Protein AF-A0A109JFE8-F1 (afdb_monomer_lite)

Foldseek 3Di:
DDDDDDDDDDDDDDDDDDPDPPPPDDDPDPDPPDPVVVVVVCVVVCVVVVVVCVVVVVVVLVVVQVPCLVCLLVVLVVLLVVLVVQLVQLCVCCPDPNVVSSVVSNVVSVVSNVVSVCSNPDGPVVVVVVLVVCCVVPVPVSVVVVVVVVVVVVVVVVVVVVVVVPPDPDPDPDDDDDDDDDDDD

Sequence (185 aa):
MSNDPTPREREQGPMAAPATASQTPSHPAVGEISVETLKDKVSEDVESVTGAVRQGADMAIEKVKGTVSQQKSFVANQVGGIATVLEKVGSELEGSDQSEIGRYARQMGKSVQRIAKDLEGKDLGAVATMAEDFGRKQPLAFLGAAALAGLAASRFLTARANRSTKVGLGEASERTITKEGHPNG

pLDDT: mean 76.23, std 15.88, range [42.75, 96.88]

Radius of gyration: 34.67 Å; chains: 1; bounding box: 99×79×46 Å

Organism: NCBI:txid1864509

Secondary structure (DSSP, 8-state):
--------------PPPP------PPPP------HHHHHHHHHHHHHHHHHHHHHHHHHHHHHHHHHHTTTHHHHHHHHHHHHHHHHHHHHHHHTTTTHHHHHHHHHHHHHHHHHHHHHHH--HHHHHHHHHHHHHH-HHHHHHHHHHHHHHHHHHHHHHHHHHTTSS-SS----------PPP-

Structure (mmCIF, N/CA/C/O backbone):
data_AF-A0A109JFE8-F1
#
_entry.id   AF-A0A109JFE8-F1
#
loop_
_atom_site.group_PDB
_atom_site.id
_atom_site.type_symbol
_atom_site.label_atom_id
_atom_site.label_alt_id
_atom_site.label_comp_id
_atom_site.label_asym_id
_atom_site.label_entity_id
_atom_site.label_seq_id
_atom_site.pdbx_PDB_ins_code
_atom_site.Cartn_x
_atom_site.Cartn_y
_atom_site.Cartn_z
_atom_site.occupancy
_atom_site.B_iso_or_equiv
_atom_site.auth_seq_id
_atom_site.auth_comp_id
_atom_site.auth_asym_id
_atom_site.auth_atom_id
_atom_site.pdbx_PDB_model_num
ATOM 1 N N . MET A 1 1 ? 79.819 59.738 8.443 1.00 42.75 1 MET A N 1
ATOM 2 C CA . MET A 1 1 ? 79.883 58.306 8.092 1.00 42.75 1 MET A CA 1
ATOM 3 C C . MET A 1 1 ? 78.609 57.929 7.363 1.00 42.75 1 MET A C 1
ATOM 5 O O . MET A 1 1 ? 77.543 58.364 7.774 1.00 42.75 1 MET A O 1
ATOM 9 N N . SER A 1 2 ? 78.773 57.194 6.269 1.00 53.38 2 SER A N 1
ATOM 10 C CA . SER A 1 2 ? 77.752 56.706 5.344 1.00 53.38 2 SER A CA 1
ATOM 11 C C . SER A 1 2 ? 76.715 55.791 5.994 1.00 53.38 2 SER A C 1
ATOM 13 O O . SER A 1 2 ? 77.054 55.030 6.896 1.00 53.38 2 SER A O 1
ATOM 15 N N . ASN A 1 3 ? 75.489 55.806 5.469 1.00 47.25 3 ASN A N 1
ATOM 16 C CA . ASN A 1 3 ? 74.994 54.676 4.677 1.00 47.25 3 ASN A CA 1
ATOM 17 C C . ASN A 1 3 ? 73.682 55.047 3.971 1.00 47.25 3 ASN A C 1
ATOM 19 O O . ASN A 1 3 ? 72.648 55.212 4.608 1.00 47.25 3 ASN A O 1
ATOM 23 N N . ASP A 1 4 ? 73.752 55.132 2.642 1.00 59.78 4 ASP A N 1
ATOM 24 C CA . ASP A 1 4 ? 72.671 54.641 1.781 1.00 59.78 4 ASP A CA 1
ATOM 25 C C . ASP A 1 4 ? 72.656 53.103 1.923 1.00 59.78 4 ASP A C 1
ATOM 27 O O . ASP A 1 4 ? 73.716 52.501 2.144 1.00 59.78 4 ASP A O 1
ATOM 31 N N . PRO A 1 5 ? 71.484 52.458 1.882 1.00 57.47 5 PRO A N 1
ATOM 32 C CA . PRO A 1 5 ? 71.036 51.968 0.585 1.00 57.47 5 PRO A CA 1
ATOM 33 C C . PRO A 1 5 ? 69.541 52.192 0.331 1.00 57.47 5 PRO A C 1
ATOM 35 O O . PRO A 1 5 ? 68.688 51.785 1.121 1.00 57.47 5 PRO A O 1
ATOM 38 N N . THR A 1 6 ? 69.217 52.710 -0.851 1.00 59.03 6 THR A N 1
ATOM 39 C CA . THR A 1 6 ? 67.970 52.326 -1.531 1.00 59.03 6 THR A CA 1
ATOM 40 C C . THR A 1 6 ? 68.126 50.921 -2.128 1.00 59.03 6 THR A C 1
ATOM 42 O O . THR A 1 6 ? 69.202 50.568 -2.617 1.00 59.03 6 THR A O 1
ATOM 45 N N . PRO A 1 7 ? 67.047 50.118 -2.167 1.00 56.56 7 PRO A N 1
ATOM 46 C CA . PRO A 1 7 ? 66.488 49.834 -3.485 1.00 56.56 7 PRO A CA 1
ATOM 47 C C . PRO A 1 7 ? 64.950 49.846 -3.545 1.00 56.56 7 PRO A C 1
ATOM 49 O O . PRO A 1 7 ? 64.237 49.372 -2.670 1.00 56.56 7 PRO A O 1
ATOM 52 N N . ARG A 1 8 ? 64.504 50.410 -4.669 1.00 55.84 8 ARG A N 1
ATOM 53 C CA . ARG A 1 8 ? 63.191 50.414 -5.330 1.00 55.84 8 ARG A CA 1
ATOM 54 C C . ARG A 1 8 ? 62.306 49.196 -5.030 1.00 55.84 8 ARG A C 1
ATOM 56 O O . ARG A 1 8 ? 62.781 48.087 -5.209 1.00 55.84 8 ARG A O 1
ATOM 63 N N . GLU A 1 9 ? 60.999 49.419 -4.849 1.00 53.28 9 GLU A N 1
ATOM 64 C CA . GLU A 1 9 ? 59.956 48.664 -5.567 1.00 53.28 9 GLU A CA 1
ATOM 65 C C . GLU A 1 9 ? 58.587 49.394 -5.589 1.00 53.28 9 GLU A C 1
ATOM 67 O O . GLU A 1 9 ? 57.857 49.453 -4.611 1.00 53.28 9 GLU A O 1
ATOM 72 N N . ARG A 1 10 ? 58.299 49.957 -6.772 1.00 51.31 10 ARG A N 1
ATOM 73 C CA . ARG A 1 10 ? 57.010 50.111 -7.481 1.00 51.31 10 ARG A CA 1
ATOM 74 C C . ARG A 1 10 ? 55.802 50.754 -6.783 1.00 51.31 10 ARG A C 1
ATOM 76 O O . ARG A 1 10 ? 54.998 50.101 -6.129 1.00 51.31 10 ARG A O 1
ATOM 83 N N . GLU A 1 11 ? 55.555 51.998 -7.188 1.00 48.97 11 GLU A N 1
ATOM 84 C CA . GLU A 1 11 ? 54.206 52.516 -7.423 1.00 48.97 11 GLU A CA 1
ATOM 85 C C . GLU A 1 11 ? 53.443 51.630 -8.421 1.00 48.97 11 GLU A C 1
ATOM 87 O O . GLU A 1 11 ? 53.880 51.492 -9.563 1.00 48.97 11 GLU A O 1
ATOM 92 N N . GLN A 1 12 ? 52.285 51.097 -8.023 1.00 49.84 12 GLN A N 1
ATOM 93 C CA . GLN A 1 12 ? 51.127 50.887 -8.902 1.00 49.84 12 GLN A CA 1
ATOM 94 C C . GLN A 1 12 ? 49.865 51.150 -8.070 1.00 49.84 12 GLN A C 1
ATOM 96 O O . GLN A 1 12 ? 49.609 50.471 -7.079 1.00 49.84 12 GLN A O 1
ATOM 101 N N . GLY A 1 13 ? 49.143 52.213 -8.433 1.00 51.53 13 GLY A N 1
ATOM 102 C CA . GLY A 1 13 ? 47.974 52.714 -7.715 1.00 51.53 13 GLY A CA 1
ATOM 103 C C . GLY A 1 13 ? 46.753 51.784 -7.766 1.00 51.53 13 GLY A C 1
ATOM 104 O O . GLY A 1 13 ? 46.748 50.781 -8.482 1.00 51.53 13 GLY A O 1
ATOM 105 N N . PRO A 1 14 ? 45.689 52.117 -7.016 1.00 54.84 14 PRO A N 1
ATOM 106 C CA . PRO A 1 14 ? 44.461 51.335 -7.009 1.00 54.84 14 PRO A CA 1
ATOM 107 C C . PRO A 1 14 ? 43.775 51.418 -8.381 1.00 54.84 14 PRO A C 1
ATOM 109 O O . PRO A 1 14 ? 43.339 52.486 -8.810 1.00 54.84 14 PRO A O 1
ATOM 112 N N . MET A 1 15 ? 43.683 50.282 -9.079 1.00 51.16 15 MET A N 1
ATOM 113 C CA . MET A 1 15 ? 42.875 50.145 -10.291 1.00 51.16 15 MET A CA 1
ATOM 114 C C . MET A 1 15 ? 41.405 50.439 -9.972 1.00 51.16 15 MET A C 1
ATOM 116 O O . MET A 1 15 ? 40.800 49.811 -9.103 1.00 51.16 15 MET A O 1
ATOM 120 N N . ALA A 1 16 ? 40.837 51.393 -10.708 1.00 54.31 16 ALA A N 1
ATOM 121 C CA . ALA A 1 16 ? 39.418 51.703 -10.726 1.00 54.31 16 ALA A CA 1
ATOM 122 C C . ALA A 1 16 ? 38.597 50.468 -11.136 1.00 54.31 16 ALA A C 1
ATOM 124 O O . ALA A 1 16 ? 38.828 49.876 -12.191 1.00 54.31 16 ALA A O 1
ATOM 125 N N . ALA A 1 17 ? 37.621 50.097 -10.310 1.00 58.25 17 ALA A N 1
ATOM 126 C CA . ALA A 1 17 ? 36.607 49.116 -10.673 1.00 58.25 17 ALA A CA 1
ATOM 127 C C . ALA A 1 17 ? 35.599 49.745 -11.659 1.00 58.25 17 ALA A C 1
ATOM 129 O O . ALA A 1 17 ? 35.167 50.879 -11.434 1.00 58.25 17 ALA A O 1
ATOM 130 N N . PRO A 1 18 ? 35.175 49.042 -12.726 1.00 53.62 18 PRO A N 1
ATOM 131 C CA . PRO A 1 18 ? 34.074 49.505 -13.554 1.00 53.62 18 PRO A CA 1
ATOM 132 C C . PRO A 1 18 ? 32.754 49.335 -12.791 1.00 53.62 18 PRO A C 1
ATOM 134 O O . PRO A 1 18 ? 32.442 48.254 -12.284 1.00 53.62 18 PRO A O 1
ATOM 137 N N . ALA A 1 19 ? 31.965 50.408 -12.726 1.00 56.22 19 ALA A N 1
ATOM 138 C CA . ALA A 1 19 ? 30.582 50.373 -12.271 1.00 56.22 19 ALA A CA 1
ATOM 139 C C . ALA A 1 19 ? 29.779 49.426 -13.179 1.00 56.22 19 ALA A C 1
ATOM 141 O O . ALA A 1 19 ? 29.373 49.787 -14.282 1.00 56.22 19 ALA A O 1
ATOM 142 N N . THR A 1 20 ? 29.585 48.189 -12.726 1.00 46.78 20 THR A N 1
ATOM 143 C CA . THR A 1 20 ? 28.681 47.242 -13.375 1.00 46.78 20 THR A CA 1
ATOM 144 C C . THR A 1 20 ? 27.270 47.614 -12.957 1.00 46.78 20 THR A C 1
ATOM 146 O O . THR A 1 20 ? 26.917 47.529 -11.782 1.00 46.78 20 THR A O 1
ATOM 149 N N . ALA A 1 21 ? 26.487 48.078 -13.929 1.00 52.31 21 ALA A N 1
ATOM 150 C CA . ALA A 1 21 ? 25.062 48.304 -13.800 1.00 52.31 21 ALA A CA 1
ATOM 151 C C . ALA A 1 21 ? 24.392 47.081 -13.160 1.00 52.31 21 ALA A C 1
ATOM 153 O O . ALA A 1 21 ? 24.483 45.968 -13.682 1.00 52.31 21 ALA A O 1
ATOM 154 N N . SER A 1 22 ? 23.715 47.302 -12.035 1.00 45.34 22 SER A N 1
ATOM 155 C CA . SER A 1 22 ? 22.824 46.334 -11.408 1.00 45.34 22 SER A CA 1
ATOM 156 C C . SER A 1 22 ? 21.663 46.032 -12.356 1.00 45.34 22 SER A C 1
ATOM 158 O O . SER A 1 22 ? 20.601 46.642 -12.278 1.00 45.34 22 SER A O 1
ATOM 160 N N . GLN A 1 23 ? 21.865 45.095 -13.278 1.00 51.78 23 GLN A N 1
ATOM 161 C CA . GLN A 1 23 ? 20.769 44.389 -13.922 1.00 51.78 23 GLN A CA 1
ATOM 162 C C . GLN A 1 23 ? 20.160 43.490 -12.852 1.00 51.78 23 GLN A C 1
ATOM 164 O O . GLN A 1 23 ? 20.703 42.434 -12.544 1.00 51.78 23 GLN A O 1
ATOM 169 N N . THR A 1 24 ? 19.070 43.943 -12.239 1.00 46.53 24 THR A N 1
ATOM 170 C CA . THR A 1 24 ? 18.179 43.087 -11.456 1.00 46.53 24 THR A CA 1
ATOM 171 C C . THR A 1 24 ? 17.708 41.956 -12.372 1.00 46.53 24 THR A C 1
ATOM 173 O O . THR A 1 24 ? 16.951 42.233 -13.305 1.00 46.53 24 THR A O 1
ATOM 176 N N . PRO A 1 25 ? 18.126 40.694 -12.165 1.00 52.50 25 PRO A N 1
ATOM 177 C CA . PRO A 1 25 ? 17.518 39.586 -12.873 1.00 52.50 25 PRO A CA 1
ATOM 178 C C . PRO A 1 25 ? 16.102 39.463 -12.324 1.00 52.50 25 PRO A C 1
ATOM 180 O O . PRO A 1 25 ? 15.895 39.322 -11.117 1.00 52.50 25 PRO A O 1
ATOM 183 N N . SER A 1 26 ? 15.125 39.583 -13.212 1.00 50.50 26 SER A N 1
ATOM 184 C CA . SER A 1 26 ? 13.723 39.311 -12.943 1.00 50.50 26 SER A CA 1
ATOM 185 C C . SER A 1 26 ? 13.602 37.973 -12.209 1.00 50.50 26 SER A C 1
ATOM 187 O O . SER A 1 26 ? 13.997 36.936 -12.740 1.00 50.50 26 SER A O 1
ATOM 189 N N . HIS A 1 27 ? 13.077 37.989 -10.982 1.00 55.81 27 HIS A N 1
ATOM 190 C CA . HIS A 1 27 ? 12.627 36.764 -10.330 1.00 55.81 27 HIS A CA 1
ATOM 191 C C . HIS A 1 27 ? 11.663 36.052 -11.292 1.00 55.81 27 HIS A C 1
ATOM 193 O O . HIS A 1 27 ? 10.740 36.714 -11.784 1.00 55.81 27 HIS A O 1
ATOM 199 N N . PRO A 1 28 ? 11.823 34.748 -11.585 1.00 48.12 28 PRO A N 1
ATOM 200 C CA . PRO A 1 28 ? 10.739 34.023 -12.214 1.00 48.12 28 PRO A CA 1
ATOM 201 C C . PRO A 1 28 ? 9.572 34.094 -11.232 1.00 48.12 28 PRO A C 1
ATOM 203 O O . PRO A 1 28 ? 9.694 33.694 -10.071 1.00 48.12 28 PRO A O 1
ATOM 206 N N . ALA A 1 29 ? 8.456 34.664 -11.689 1.00 46.97 29 ALA A N 1
ATOM 207 C CA . ALA A 1 29 ? 7.175 34.450 -11.049 1.00 46.97 29 ALA A CA 1
ATOM 208 C C . ALA A 1 29 ? 7.072 32.949 -10.767 1.00 46.97 29 ALA A C 1
ATOM 210 O O . ALA A 1 29 ? 7.405 32.138 -11.637 1.00 46.97 29 ALA A O 1
ATOM 211 N N . VAL A 1 30 ? 6.676 32.588 -9.547 1.00 51.94 30 VAL A N 1
ATOM 212 C CA . VAL A 1 30 ? 6.226 31.234 -9.232 1.00 51.94 30 VAL A CA 1
ATOM 213 C C . VAL A 1 30 ? 5.028 31.007 -10.144 1.00 51.94 30 VAL A C 1
ATOM 215 O O . VAL A 1 30 ? 3.910 31.405 -9.829 1.00 51.94 30 VAL A O 1
ATOM 218 N N . GLY A 1 31 ? 5.316 30.530 -11.354 1.00 51.41 31 GLY A N 1
ATOM 219 C CA . GLY A 1 31 ? 4.332 30.275 -12.377 1.00 51.41 31 GLY A CA 1
ATOM 220 C C . GLY A 1 31 ? 3.378 29.262 -11.797 1.00 51.41 31 GLY A C 1
ATOM 221 O O . GLY A 1 31 ? 3.816 28.291 -11.172 1.00 51.41 31 GLY A O 1
ATOM 222 N N . GLU A 1 32 ? 2.086 29.517 -11.976 1.00 56.06 32 GLU A N 1
ATOM 223 C CA . GLU A 1 32 ? 1.087 28.471 -11.891 1.00 56.06 32 GLU A CA 1
ATOM 224 C C . GLU A 1 32 ? 1.668 27.247 -12.583 1.00 56.06 32 GLU A C 1
ATOM 226 O O . GLU A 1 32 ? 1.906 27.241 -13.793 1.00 56.06 32 GLU A O 1
ATOM 231 N N . ILE A 1 33 ? 1.973 26.219 -11.799 1.00 60.19 33 ILE A N 1
ATOM 232 C CA . ILE A 1 33 ? 2.185 24.905 -12.363 1.00 60.19 33 ILE A CA 1
ATOM 233 C C . ILE A 1 33 ? 0.784 24.489 -12.804 1.00 60.19 33 ILE A C 1
ATOM 235 O O . ILE A 1 33 ? 0.044 23.865 -12.045 1.00 60.19 33 ILE A O 1
ATOM 239 N N . SER A 1 34 ? 0.376 24.966 -13.981 1.00 74.19 34 SER A N 1
ATOM 240 C CA . SER A 1 34 ? -0.943 24.700 -14.523 1.00 74.19 34 SER A CA 1
ATOM 241 C C . SER A 1 34 ? -1.046 23.201 -14.712 1.00 74.19 34 SER A C 1
ATOM 243 O O . SER A 1 34 ? -0.164 22.545 -15.281 1.00 74.19 34 SER A O 1
ATOM 245 N N . VAL A 1 35 ? -2.122 22.655 -14.166 1.00 78.00 35 VAL A N 1
ATOM 246 C CA . VAL A 1 35 ? -2.430 21.231 -14.223 1.00 78.00 35 VAL A CA 1
ATOM 247 C C . VAL A 1 35 ? -2.472 20.727 -15.666 1.00 78.00 35 VAL A C 1
ATOM 249 O O . VAL A 1 35 ? -2.146 19.565 -15.890 1.00 78.00 35 VAL A O 1
ATOM 252 N N . GLU A 1 36 ? -2.777 21.593 -16.641 1.00 78.12 36 GLU A N 1
ATOM 253 C CA . GLU A 1 36 ? -2.647 21.314 -18.072 1.00 78.12 36 GLU A CA 1
ATOM 254 C C . GLU A 1 36 ? -1.217 20.916 -18.468 1.00 78.12 36 GLU A C 1
ATOM 256 O O . GLU A 1 36 ? -1.007 19.797 -18.930 1.00 78.12 36 GLU A O 1
ATOM 261 N N . THR A 1 37 ? -0.212 21.750 -18.183 1.00 80.50 37 THR A N 1
ATOM 262 C CA . THR A 1 37 ? 1.187 21.500 -18.580 1.00 80.50 37 THR A CA 1
ATOM 263 C C . THR A 1 37 ? 1.765 20.238 -17.936 1.00 80.50 37 THR A C 1
ATOM 265 O O . THR A 1 37 ? 2.585 19.534 -18.531 1.00 80.50 37 THR A O 1
ATOM 268 N N . LEU A 1 38 ? 1.349 19.935 -16.704 1.00 82.88 38 LEU A N 1
ATOM 269 C CA . LEU A 1 38 ? 1.728 18.693 -16.029 1.00 82.88 38 LEU A CA 1
ATOM 270 C C . LEU A 1 38 ? 1.079 17.475 -16.679 1.00 82.88 38 LEU A C 1
ATOM 272 O O . LEU A 1 38 ? 1.721 16.435 -16.796 1.00 82.88 38 LEU A O 1
ATOM 276 N N . LYS A 1 39 ? -0.182 17.598 -17.093 1.00 84.81 39 LYS A N 1
ATOM 277 C CA . LYS A 1 39 ? -0.939 16.513 -17.712 1.00 84.81 39 LYS A CA 1
ATOM 278 C C . LYS A 1 39 ? -0.412 16.186 -19.106 1.00 84.81 39 LYS A C 1
ATOM 280 O O . LYS A 1 39 ? -0.316 15.003 -19.427 1.00 84.81 39 LYS A O 1
ATOM 285 N N . ASP A 1 40 ? -0.004 17.193 -19.874 1.00 87.12 40 ASP A N 1
ATOM 286 C CA . ASP A 1 40 ? 0.638 17.005 -21.179 1.00 87.12 40 ASP A CA 1
ATOM 287 C C . ASP A 1 40 ? 1.974 16.266 -21.035 1.00 87.12 40 ASP A C 1
ATOM 289 O O . ASP A 1 40 ? 2.181 15.221 -21.651 1.00 87.12 40 ASP A O 1
ATOM 293 N N . LYS A 1 41 ? 2.844 16.732 -20.127 1.00 83.62 41 LYS A N 1
ATOM 294 C CA . LYS A 1 41 ? 4.143 16.087 -19.867 1.00 83.62 41 LYS A CA 1
ATOM 295 C C . LYS A 1 41 ? 4.011 14.669 -19.318 1.00 83.62 41 LYS A C 1
ATOM 297 O O . LYS A 1 41 ? 4.766 13.790 -19.715 1.00 83.62 41 LYS A O 1
ATOM 302 N N . VAL A 1 42 ? 3.065 14.442 -18.406 1.00 86.50 42 VAL A N 1
ATOM 303 C CA . VAL A 1 42 ? 2.786 13.105 -17.866 1.00 86.50 42 VAL A CA 1
ATOM 304 C C . VAL A 1 42 ? 2.270 12.175 -18.955 1.00 86.50 42 VAL A C 1
ATOM 306 O O . VAL A 1 42 ? 2.657 11.015 -18.969 1.00 86.50 42 VAL A O 1
ATOM 309 N N . SER A 1 43 ? 1.415 12.649 -19.861 1.00 86.50 43 SER A N 1
ATOM 310 C CA . SER A 1 43 ? 0.830 11.786 -20.894 1.00 86.50 43 SER A CA 1
ATOM 311 C C . SER A 1 43 ? 1.887 11.281 -21.879 1.00 86.50 43 SER A C 1
ATOM 313 O O . SER A 1 43 ? 1.902 10.091 -22.183 1.00 86.50 43 SER A O 1
ATOM 315 N N . GLU A 1 44 ? 2.810 12.147 -22.303 1.00 85.44 44 GLU A N 1
ATOM 316 C CA . GLU A 1 44 ? 3.914 11.777 -23.201 1.00 85.44 44 GLU A CA 1
ATOM 317 C C . GLU A 1 44 ? 4.906 10.798 -22.542 1.00 85.44 44 GLU A C 1
ATOM 319 O O . GLU A 1 44 ? 5.322 9.805 -23.145 1.00 85.44 44 GLU A O 1
ATOM 324 N N . ASP A 1 45 ? 5.234 11.016 -21.265 1.00 86.00 45 ASP A N 1
ATOM 325 C CA . ASP A 1 45 ? 6.151 10.145 -20.519 1.00 86.00 45 ASP A CA 1
ATOM 326 C C . ASP A 1 45 ? 5.505 8.786 -20.174 1.00 86.00 45 ASP A C 1
ATOM 328 O O . ASP A 1 45 ? 6.151 7.735 -20.217 1.00 86.00 45 ASP A O 1
ATOM 332 N N . VAL A 1 46 ? 4.191 8.770 -19.912 1.00 89.00 46 VAL A N 1
ATOM 333 C CA . VAL A 1 46 ? 3.428 7.549 -19.612 1.00 89.00 46 VAL A CA 1
ATOM 334 C C . VAL A 1 46 ? 3.459 6.559 -20.772 1.00 89.00 46 VAL A C 1
ATOM 336 O O . VAL A 1 46 ? 3.585 5.360 -20.514 1.00 89.00 46 VAL A O 1
ATOM 339 N N . GLU A 1 47 ? 3.369 7.000 -22.028 1.00 85.25 47 GLU A N 1
ATOM 340 C CA . GLU A 1 47 ? 3.401 6.084 -23.178 1.00 85.25 47 GLU A CA 1
ATOM 341 C C . GLU A 1 47 ? 4.738 5.334 -23.271 1.00 85.25 47 GLU A C 1
ATOM 343 O O . GLU A 1 47 ? 4.758 4.102 -23.394 1.00 85.25 47 GLU A O 1
ATOM 348 N N . SER A 1 48 ? 5.849 6.055 -23.103 1.00 84.19 48 SER A N 1
ATOM 349 C CA . SER A 1 48 ? 7.205 5.492 -23.125 1.00 84.19 48 SER A CA 1
ATOM 350 C C . SER A 1 48 ? 7.462 4.559 -21.938 1.00 84.19 48 SER A C 1
ATOM 352 O O . SER A 1 48 ? 7.970 3.443 -22.098 1.00 84.19 48 SER A O 1
ATOM 354 N N . VAL A 1 49 ? 7.051 4.976 -20.738 1.00 88.38 49 VAL A N 1
ATOM 355 C CA . VAL A 1 49 ? 7.205 4.185 -19.511 1.00 88.38 49 VAL A CA 1
ATOM 356 C C . VAL A 1 49 ? 6.351 2.921 -19.560 1.00 88.38 49 VAL A C 1
ATOM 358 O O . VAL A 1 49 ? 6.813 1.850 -19.169 1.00 88.38 49 VAL A O 1
ATOM 361 N N . THR A 1 50 ? 5.128 2.998 -20.085 1.00 87.81 50 THR A N 1
ATOM 362 C CA . THR A 1 50 ? 4.219 1.846 -20.138 1.00 87.81 50 THR A CA 1
ATOM 363 C C . THR A 1 50 ? 4.799 0.706 -20.981 1.00 87.81 50 THR A C 1
ATOM 365 O O . THR A 1 50 ? 4.676 -0.461 -20.598 1.00 87.81 50 THR A O 1
ATOM 368 N N . GLY A 1 51 ? 5.461 1.017 -22.102 1.00 84.38 51 GLY A N 1
ATOM 369 C CA . GLY A 1 51 ? 6.130 0.018 -22.942 1.00 84.38 51 GLY A CA 1
ATOM 370 C C . GLY A 1 51 ? 7.252 -0.720 -22.205 1.00 84.38 51 GLY A C 1
ATOM 371 O O . GLY A 1 51 ? 7.259 -1.952 -22.156 1.00 84.38 51 GLY A O 1
ATOM 372 N N . ALA A 1 52 ? 8.153 0.028 -21.561 1.00 86.88 52 ALA A N 1
ATOM 373 C CA . ALA A 1 52 ? 9.268 -0.537 -20.799 1.00 86.88 52 ALA A CA 1
ATOM 374 C C . ALA A 1 52 ? 8.799 -1.336 -19.569 1.00 86.88 52 ALA A C 1
ATOM 376 O O . ALA A 1 52 ? 9.336 -2.404 -19.264 1.00 86.88 52 ALA A O 1
ATOM 377 N N . VAL A 1 53 ? 7.762 -0.845 -18.881 1.00 88.38 53 VAL A N 1
ATOM 378 C CA . VAL A 1 53 ? 7.182 -1.503 -17.705 1.00 88.38 53 VAL A CA 1
ATOM 379 C C . VAL A 1 53 ? 6.566 -2.846 -18.072 1.00 88.38 53 VAL A C 1
ATOM 381 O O . VAL A 1 53 ? 6.791 -3.803 -17.340 1.00 88.38 53 VAL A O 1
ATOM 384 N N . ARG A 1 54 ? 5.836 -2.962 -19.191 1.00 85.19 54 ARG A N 1
ATOM 385 C CA . ARG A 1 54 ? 5.225 -4.240 -19.605 1.00 85.19 54 ARG A CA 1
ATOM 386 C C . ARG A 1 54 ? 6.274 -5.326 -19.835 1.00 85.19 54 ARG A C 1
ATOM 388 O O . ARG A 1 54 ? 6.206 -6.377 -19.208 1.00 85.19 54 ARG A O 1
ATOM 395 N N . GLN A 1 55 ? 7.295 -5.033 -20.642 1.00 85.69 55 GLN A N 1
ATOM 396 C CA . GLN A 1 55 ? 8.353 -5.999 -20.949 1.00 85.69 55 GLN A CA 1
ATOM 397 C C . GLN A 1 55 ? 9.152 -6.404 -19.698 1.00 85.69 55 GLN A C 1
ATOM 399 O O . GLN A 1 55 ? 9.468 -7.578 -19.504 1.00 85.69 55 GLN A O 1
ATOM 404 N N . GLY A 1 56 ? 9.462 -5.441 -18.822 1.00 86.75 56 GLY A N 1
ATOM 405 C CA . GLY A 1 56 ? 10.138 -5.713 -17.554 1.00 86.75 56 GLY A CA 1
ATOM 406 C C . GLY A 1 56 ? 9.270 -6.496 -16.564 1.00 86.75 56 GLY A C 1
ATOM 407 O O . GL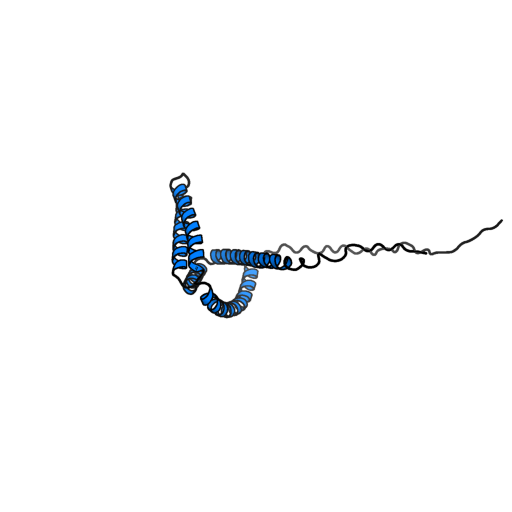Y A 1 56 ? 9.777 -7.375 -15.863 1.00 86.75 56 GLY A O 1
ATOM 408 N N . ALA A 1 57 ? 7.968 -6.206 -16.519 1.00 85.94 57 ALA A N 1
ATOM 409 C CA . ALA A 1 57 ? 7.018 -6.868 -15.637 1.00 85.94 57 ALA A CA 1
ATOM 410 C C . ALA A 1 57 ? 6.849 -8.345 -15.994 1.00 85.94 57 ALA A C 1
ATOM 412 O O . ALA A 1 57 ? 6.904 -9.168 -15.086 1.00 85.94 57 ALA A O 1
ATOM 413 N N . ASP A 1 58 ? 6.720 -8.697 -17.275 1.00 84.44 58 ASP A N 1
ATOM 414 C CA . ASP A 1 58 ? 6.549 -10.094 -17.695 1.00 84.44 58 ASP A CA 1
ATOM 415 C C . ASP A 1 58 ? 7.739 -10.964 -17.253 1.00 84.44 58 ASP A C 1
ATOM 417 O O . ASP A 1 58 ? 7.562 -11.985 -16.581 1.00 84.44 58 ASP A O 1
ATOM 421 N N . MET A 1 59 ? 8.967 -10.493 -17.501 1.00 83.75 59 MET A N 1
ATOM 422 C CA . MET A 1 59 ? 10.193 -11.177 -17.065 1.00 83.75 59 MET A CA 1
ATOM 423 C C . MET A 1 59 ? 10.315 -11.257 -15.535 1.00 83.75 59 MET A C 1
ATOM 425 O O . MET A 1 59 ? 10.753 -12.271 -14.981 1.00 83.75 59 MET A O 1
ATOM 429 N N . ALA A 1 60 ? 9.942 -10.188 -14.825 1.00 85.31 60 ALA A N 1
ATOM 430 C CA . ALA A 1 60 ? 9.9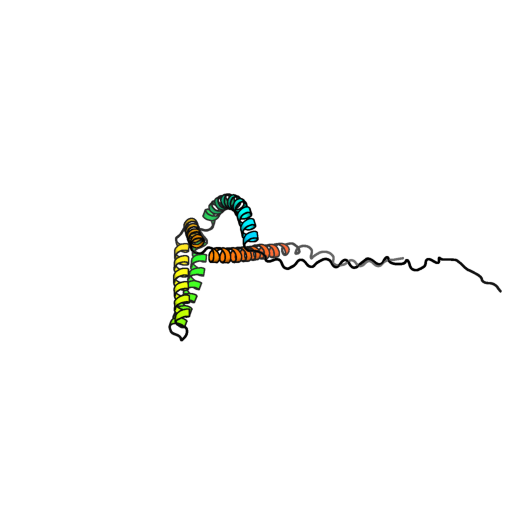69 -10.171 -13.368 1.00 85.31 60 ALA A CA 1
ATOM 431 C C . ALA A 1 60 ? 8.938 -11.145 -12.780 1.00 85.31 60 ALA A C 1
ATOM 433 O O . ALA A 1 60 ? 9.262 -11.907 -11.870 1.00 85.31 60 ALA A O 1
ATOM 434 N N . ILE A 1 61 ? 7.716 -11.169 -13.313 1.00 82.75 61 ILE A N 1
ATOM 435 C CA . ILE A 1 61 ? 6.631 -12.031 -12.842 1.00 82.75 61 ILE A CA 1
ATOM 436 C C . ILE A 1 61 ? 7.025 -13.506 -12.963 1.00 82.75 61 ILE A C 1
ATOM 438 O O . ILE A 1 61 ? 6.831 -14.258 -12.005 1.00 82.75 61 ILE A O 1
ATOM 442 N N . GLU A 1 62 ? 7.616 -13.927 -14.083 1.00 80.81 62 GLU A N 1
ATOM 443 C CA . GLU A 1 62 ? 8.088 -15.307 -14.262 1.00 80.81 62 GLU A CA 1
ATOM 444 C C . GLU A 1 62 ? 9.137 -15.705 -13.218 1.00 80.81 62 GLU A C 1
ATOM 446 O O . GLU A 1 62 ? 9.028 -16.759 -12.586 1.00 80.81 62 GLU A O 1
ATOM 451 N N . LYS A 1 63 ? 10.111 -14.827 -12.956 1.00 80.56 63 LYS A N 1
ATOM 452 C CA . LYS A 1 63 ? 11.187 -15.086 -11.990 1.00 80.56 63 LYS A CA 1
ATOM 453 C C . LYS A 1 63 ? 10.685 -15.139 -10.544 1.00 80.56 63 LYS A C 1
ATOM 455 O O . LYS A 1 63 ? 11.169 -15.930 -9.732 1.00 80.56 63 LYS A O 1
ATOM 460 N N . VAL A 1 64 ? 9.703 -14.304 -10.211 1.00 78.25 64 VAL A N 1
ATOM 461 C CA . VAL A 1 64 ? 9.179 -14.158 -8.845 1.00 78.25 64 VAL A CA 1
ATOM 462 C C . VAL A 1 64 ? 8.176 -15.275 -8.507 1.00 78.25 64 VAL A C 1
ATOM 464 O O . VAL A 1 64 ? 8.142 -15.728 -7.359 1.00 78.25 64 VAL A O 1
ATOM 467 N N . LYS A 1 65 ? 7.438 -15.804 -9.499 1.00 75.12 65 LYS A N 1
ATOM 468 C CA . LYS A 1 65 ? 6.538 -16.969 -9.346 1.00 75.12 65 LYS A CA 1
ATOM 469 C C . LYS A 1 65 ? 7.229 -18.188 -8.728 1.00 75.12 65 LYS A C 1
ATOM 471 O O . LYS A 1 65 ? 6.641 -18.821 -7.855 1.00 75.12 65 LYS A O 1
ATOM 476 N N . GLY A 1 66 ? 8.477 -18.474 -9.105 1.00 70.81 66 GLY A N 1
ATOM 477 C CA . GLY A 1 66 ? 9.231 -19.613 -8.565 1.00 70.81 66 GLY A CA 1
ATOM 478 C C . GLY A 1 66 ? 9.730 -19.439 -7.124 1.00 70.81 66 GLY A C 1
ATOM 479 O O . GLY A 1 66 ? 9.948 -20.428 -6.435 1.00 70.81 66 GLY A O 1
ATOM 480 N N . THR A 1 67 ? 9.890 -18.199 -6.644 1.00 72.12 67 THR A N 1
ATOM 481 C CA . THR A 1 67 ? 10.553 -17.918 -5.351 1.00 72.12 67 THR A CA 1
ATOM 482 C C . THR A 1 67 ? 9.569 -17.597 -4.224 1.00 72.12 67 THR A C 1
ATOM 484 O O . THR A 1 67 ? 9.833 -17.878 -3.058 1.00 72.12 67 THR A O 1
ATOM 487 N N . VAL A 1 68 ? 8.412 -17.010 -4.540 1.00 74.75 68 VAL A N 1
ATOM 488 C CA . VAL A 1 68 ? 7.510 -16.469 -3.509 1.00 74.75 68 VAL A CA 1
ATOM 489 C C . VAL A 1 68 ? 6.681 -17.536 -2.800 1.00 74.75 68 VAL A C 1
ATOM 491 O O . VAL A 1 68 ? 6.354 -17.343 -1.632 1.00 74.75 68 VAL A O 1
ATOM 494 N N . SER A 1 69 ? 6.367 -18.667 -3.440 1.00 71.69 69 SER A N 1
ATOM 495 C CA . SER A 1 69 ? 5.447 -19.670 -2.875 1.00 71.69 69 SER A CA 1
ATOM 496 C C . SER A 1 69 ? 5.846 -20.199 -1.493 1.00 71.69 69 SER A C 1
ATOM 498 O O . SER A 1 69 ? 4.962 -20.531 -0.714 1.00 71.69 69 SER A O 1
ATOM 500 N N . GLN A 1 70 ? 7.136 -20.198 -1.142 1.00 72.38 70 GLN A N 1
ATOM 501 C CA . GLN A 1 70 ? 7.61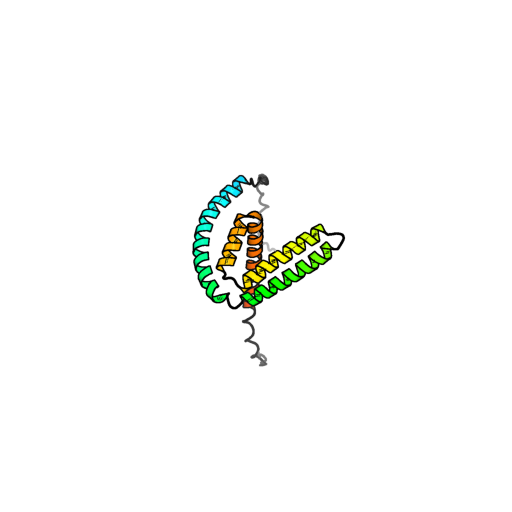1 -20.647 0.174 1.00 72.38 70 GLN A CA 1
ATOM 502 C C . GLN A 1 70 ? 7.441 -19.599 1.288 1.00 72.38 70 GLN A C 1
ATOM 504 O O . GLN A 1 70 ? 7.306 -19.965 2.451 1.00 72.38 70 GLN A O 1
ATOM 509 N N . GLN A 1 71 ? 7.387 -18.304 0.956 1.00 78.25 71 GLN A N 1
ATOM 510 C CA . GLN A 1 71 ? 7.324 -17.216 1.944 1.00 78.25 71 GLN A CA 1
ATOM 511 C C . GLN A 1 71 ? 5.902 -16.657 2.145 1.00 78.25 71 GLN A C 1
ATOM 513 O O . GLN A 1 71 ? 5.682 -15.831 3.035 1.00 78.25 71 GLN A O 1
ATOM 518 N N . LYS A 1 72 ? 4.922 -17.102 1.341 1.00 78.62 72 LYS A N 1
ATOM 519 C CA . LYS A 1 72 ? 3.532 -16.606 1.369 1.00 78.62 72 LYS A CA 1
ATOM 520 C C . LYS A 1 72 ? 2.877 -16.773 2.736 1.00 78.62 72 LYS A C 1
ATOM 522 O O . LYS A 1 72 ? 2.348 -15.801 3.263 1.00 78.62 72 LYS A O 1
ATOM 527 N N . SER A 1 73 ? 2.960 -17.960 3.336 1.00 80.62 73 SER A N 1
ATOM 528 C CA . SER A 1 73 ? 2.310 -18.246 4.622 1.00 80.62 73 SER A CA 1
ATOM 529 C C . SER A 1 73 ? 2.848 -17.367 5.753 1.00 80.62 73 SER A C 1
ATOM 531 O O . SER A 1 73 ? 2.084 -16.924 6.604 1.00 80.62 73 SER A O 1
ATOM 533 N N . PHE A 1 74 ? 4.146 -17.048 5.753 1.00 83.50 74 PHE A N 1
ATOM 534 C CA . PHE A 1 74 ? 4.728 -16.140 6.746 1.00 83.50 74 PHE A CA 1
ATOM 535 C C . PHE A 1 74 ? 4.172 -14.715 6.606 1.00 83.50 74 PHE A C 1
ATOM 537 O O . PHE A 1 74 ? 3.740 -14.109 7.587 1.00 83.50 74 PHE A O 1
ATOM 544 N N . VAL A 1 75 ? 4.120 -14.197 5.376 1.00 85.31 75 VAL A N 1
ATOM 545 C CA . VAL A 1 75 ? 3.583 -12.858 5.096 1.00 85.31 75 VAL A CA 1
ATOM 546 C C . VAL A 1 75 ? 2.081 -12.794 5.383 1.00 85.31 75 VAL A C 1
ATOM 548 O O . VAL A 1 75 ? 1.625 -11.850 6.026 1.00 85.31 75 VAL A O 1
ATOM 551 N N . ALA A 1 76 ? 1.318 -13.810 4.975 1.00 85.75 76 ALA A N 1
ATOM 552 C CA . ALA A 1 76 ? -0.117 -13.909 5.231 1.00 85.75 76 ALA A CA 1
ATOM 553 C C . ALA A 1 76 ? -0.428 -13.873 6.735 1.00 85.75 76 ALA A C 1
ATOM 555 O O . ALA A 1 76 ? -1.290 -13.106 7.161 1.00 85.75 76 ALA A O 1
ATOM 556 N N . ASN A 1 77 ? 0.330 -14.611 7.552 1.00 86.50 77 ASN A N 1
ATOM 557 C CA . ASN A 1 77 ? 0.178 -14.590 9.007 1.00 86.50 77 ASN A CA 1
ATOM 558 C C . ASN A 1 77 ? 0.473 -13.208 9.608 1.00 86.50 77 ASN A C 1
ATOM 560 O O . ASN A 1 77 ? -0.286 -12.730 10.452 1.00 86.50 77 ASN A O 1
ATOM 564 N N . GLN A 1 78 ? 1.526 -12.525 9.148 1.00 89.94 78 GLN A N 1
ATOM 565 C CA . GLN A 1 78 ? 1.862 -11.185 9.640 1.00 89.94 78 GLN A CA 1
ATOM 566 C C . GLN A 1 78 ? 0.770 -10.157 9.305 1.00 89.94 78 GLN A C 1
ATOM 568 O O . GLN A 1 78 ? 0.407 -9.337 10.152 1.00 89.94 78 GLN A O 1
ATOM 573 N N . VAL A 1 79 ? 0.222 -10.217 8.089 1.00 90.06 79 VAL A N 1
ATOM 574 C CA . VAL A 1 79 ? -0.882 -9.349 7.651 1.00 90.06 79 VAL A CA 1
ATOM 575 C C . VAL A 1 79 ? -2.176 -9.691 8.400 1.00 90.06 79 VAL A C 1
ATOM 577 O O . VAL A 1 79 ? -2.881 -8.786 8.844 1.00 90.06 79 VAL A O 1
ATOM 580 N N . GLY A 1 80 ? -2.466 -10.978 8.615 1.00 89.38 80 GLY A N 1
ATOM 581 C CA . GLY A 1 80 ? -3.612 -11.443 9.401 1.00 89.38 80 GLY A CA 1
ATOM 582 C C . GLY A 1 80 ? -3.561 -10.988 10.862 1.00 89.38 80 GLY A C 1
ATOM 583 O O . GLY A 1 80 ? -4.582 -10.583 11.423 1.00 89.38 80 GLY A O 1
ATOM 584 N N . GLY A 1 81 ? -2.368 -10.959 11.463 1.00 91.06 81 GLY A N 1
ATOM 585 C CA . GLY A 1 81 ? -2.157 -10.404 12.800 1.00 91.06 81 GLY A CA 1
ATOM 586 C C . GLY A 1 81 ? -2.517 -8.917 12.880 1.00 91.06 81 GLY A C 1
ATOM 587 O O . GLY A 1 81 ? -3.250 -8.508 13.778 1.00 91.06 81 GLY A O 1
ATOM 588 N N . ILE A 1 82 ? -2.085 -8.115 11.901 1.00 92.69 82 ILE A N 1
ATOM 589 C CA . ILE A 1 82 ? -2.418 -6.680 11.830 1.00 92.69 82 ILE A CA 1
ATOM 590 C C . ILE A 1 82 ? -3.924 -6.479 11.617 1.00 92.69 82 ILE A C 1
ATOM 592 O O . ILE A 1 82 ? -4.533 -5.641 12.280 1.00 92.69 82 ILE A O 1
ATOM 596 N N . ALA A 1 83 ? -4.542 -7.273 10.739 1.00 91.50 83 ALA A N 1
ATOM 597 C CA . ALA A 1 83 ? -5.984 -7.242 10.508 1.00 91.50 83 ALA A CA 1
ATOM 598 C C . ALA A 1 83 ? -6.779 -7.512 11.793 1.00 91.50 83 ALA A C 1
ATOM 600 O O . ALA A 1 83 ? -7.736 -6.800 12.087 1.00 91.50 83 ALA A O 1
ATOM 601 N N . THR A 1 84 ? -6.330 -8.493 12.581 1.00 91.56 84 THR A N 1
ATOM 602 C CA . THR A 1 84 ? -6.939 -8.853 13.868 1.00 91.56 84 THR A CA 1
ATOM 603 C C . THR A 1 84 ? -6.838 -7.704 14.871 1.00 91.56 84 THR A C 1
ATOM 605 O O . THR A 1 84 ? -7.807 -7.407 15.566 1.00 91.56 84 THR A O 1
ATOM 608 N N . VAL A 1 85 ? -5.691 -7.015 14.930 1.00 94.69 85 VAL A N 1
ATOM 609 C CA . VAL A 1 85 ? -5.518 -5.836 15.795 1.00 94.69 85 VAL A CA 1
ATOM 610 C C . VAL A 1 85 ? -6.448 -4.703 15.361 1.00 94.69 85 VAL A C 1
ATOM 612 O O . VAL A 1 85 ? -7.131 -4.129 16.205 1.00 94.69 85 VAL A O 1
ATOM 615 N N . LEU A 1 86 ? -6.530 -4.414 14.060 1.00 90.38 86 LEU A N 1
ATOM 616 C CA . LEU A 1 86 ? -7.417 -3.378 13.524 1.00 90.38 86 LEU A CA 1
ATOM 617 C C . LEU A 1 86 ? -8.896 -3.692 13.769 1.00 90.38 86 LEU A C 1
ATOM 619 O O . LEU A 1 86 ? -9.654 -2.800 14.141 1.00 90.38 86 LEU A O 1
ATOM 623 N N . GLU A 1 87 ? -9.310 -4.949 13.602 1.00 90.38 87 GLU A N 1
ATOM 624 C CA . GLU A 1 87 ? -10.677 -5.371 13.908 1.00 90.38 87 GLU A CA 1
ATOM 625 C C . GLU A 1 87 ? -10.982 -5.258 15.405 1.00 90.38 87 GLU A C 1
ATOM 627 O O . GLU A 1 87 ? -12.063 -4.790 15.767 1.00 90.38 87 GLU A O 1
ATOM 632 N N . LYS A 1 88 ? -10.037 -5.638 16.274 1.00 90.94 88 LYS A N 1
ATOM 633 C CA . LYS A 1 88 ? -10.194 -5.527 17.728 1.00 90.94 88 LYS A CA 1
ATOM 634 C C . LYS A 1 88 ? -10.324 -4.069 18.167 1.00 90.94 88 LYS A C 1
ATOM 636 O O . LYS A 1 88 ? -11.282 -3.739 18.856 1.00 90.94 88 LYS A O 1
ATOM 641 N N . VAL A 1 89 ? -9.420 -3.202 17.707 1.00 92.81 89 VAL A N 1
ATOM 642 C CA . VAL A 1 89 ? -9.462 -1.756 17.977 1.00 92.81 89 VAL A CA 1
ATOM 643 C C . VAL A 1 89 ? -10.743 -1.140 17.418 1.00 92.81 89 VAL A C 1
ATOM 645 O O . VAL A 1 89 ? -11.410 -0.376 18.105 1.00 92.81 89 VAL A O 1
ATOM 648 N N . GLY A 1 90 ? -11.138 -1.507 16.197 1.00 89.81 90 GLY A N 1
ATOM 649 C CA . GLY A 1 90 ? -12.389 -1.042 15.605 1.00 89.81 90 GLY A CA 1
ATOM 650 C C . GLY A 1 90 ? -13.618 -1.475 16.402 1.00 89.81 90 GLY A C 1
ATOM 651 O O . GLY A 1 90 ? -14.512 -0.669 16.617 1.00 89.81 90 GLY A O 1
ATOM 652 N N . SER A 1 91 ? -13.642 -2.713 16.898 1.00 88.38 91 SER A N 1
ATOM 653 C CA . SER A 1 91 ? -14.739 -3.227 17.729 1.00 88.38 91 SER A CA 1
ATOM 654 C C . SER A 1 91 ? -14.820 -2.520 19.088 1.00 88.38 91 SER A C 1
ATOM 656 O O . SER A 1 91 ? -15.914 -2.274 19.587 1.00 88.38 91 SER A O 1
ATOM 658 N N . GLU A 1 92 ? -13.675 -2.161 19.668 1.00 88.44 92 GLU A N 1
ATOM 659 C CA . GLU A 1 92 ? -13.588 -1.407 20.924 1.00 88.44 92 GLU A CA 1
ATOM 660 C C . GLU A 1 92 ? -14.050 0.050 20.754 1.00 88.44 92 GLU A C 1
ATOM 662 O O . GLU A 1 92 ? -14.818 0.569 21.565 1.00 88.44 92 GLU A O 1
ATOM 667 N N . LEU A 1 93 ? -13.666 0.687 19.645 1.00 87.69 93 LEU A N 1
ATOM 668 C CA . LEU A 1 93 ? -14.117 2.032 19.283 1.00 87.69 93 LEU A CA 1
ATOM 669 C C . LEU A 1 93 ? -15.597 2.065 18.870 1.00 87.69 93 LEU A C 1
ATOM 671 O O . LEU A 1 93 ? -16.278 3.046 19.151 1.00 87.69 93 LEU A O 1
ATOM 675 N N . GLU A 1 94 ? -16.108 0.999 18.238 1.00 85.19 94 GLU A N 1
ATOM 676 C CA . GLU A 1 94 ? -17.512 0.882 17.812 1.00 85.19 94 GLU A CA 1
ATOM 677 C C . GLU A 1 94 ? -18.468 0.903 19.015 1.00 85.19 94 GLU A C 1
ATOM 679 O O . GLU A 1 94 ? -19.548 1.489 18.925 1.00 85.19 94 GLU A O 1
ATOM 684 N N . GLY A 1 95 ? -18.049 0.282 20.126 1.00 83.75 95 GLY A N 1
ATOM 685 C CA . GLY A 1 95 ? -18.769 0.252 21.403 1.00 83.75 95 GLY A CA 1
ATOM 686 C C . GLY A 1 95 ? -18.519 1.456 22.320 1.00 83.75 95 GLY A C 1
ATOM 687 O O . GLY A 1 95 ? -19.079 1.495 23.413 1.00 83.75 95 GLY A O 1
ATOM 688 N N . SER A 1 96 ? -17.688 2.410 21.892 1.00 82.81 96 SER A N 1
ATOM 689 C CA . SER A 1 96 ? -17.369 3.653 22.609 1.00 82.81 96 SER A CA 1
ATOM 690 C C . SER A 1 96 ? -18.023 4.865 21.919 1.00 82.81 96 SER A C 1
ATOM 692 O O . SER A 1 96 ? -18.724 4.716 20.918 1.00 82.81 96 SER A O 1
ATOM 694 N N . ASP A 1 97 ? -17.753 6.090 22.386 1.00 83.38 97 ASP A N 1
ATOM 695 C CA . ASP A 1 97 ? -18.288 7.334 21.793 1.00 83.38 97 ASP A CA 1
ATOM 696 C C . ASP A 1 97 ? -17.895 7.565 20.314 1.00 83.38 97 ASP A C 1
ATOM 698 O O . ASP A 1 97 ? -18.445 8.435 19.643 1.00 83.38 97 ASP A O 1
ATOM 702 N N . GLN A 1 98 ? -16.952 6.783 19.774 1.00 82.81 98 GLN A N 1
ATOM 703 C CA . GLN A 1 98 ? -16.430 6.899 18.407 1.00 82.81 98 GLN A CA 1
ATOM 704 C C . GLN A 1 98 ? -16.962 5.799 17.474 1.00 82.81 98 GLN A C 1
ATOM 706 O O . GLN A 1 98 ? -16.211 5.199 16.697 1.00 82.81 98 GLN A O 1
ATOM 711 N N . SER A 1 99 ? -18.274 5.550 17.529 1.00 85.75 99 SER A N 1
ATOM 712 C CA . SER A 1 99 ? -18.905 4.413 16.849 1.00 85.75 99 SER A CA 1
ATOM 713 C C . SER A 1 99 ? -18.661 4.377 15.330 1.00 85.75 99 SER A C 1
ATOM 715 O O . SER A 1 99 ? -18.343 3.326 14.769 1.00 85.75 99 SER A O 1
ATOM 717 N N . GLU A 1 100 ? -18.726 5.526 14.648 1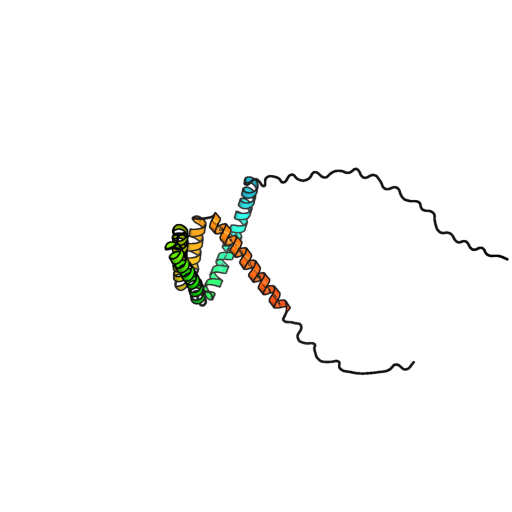.00 88.25 100 GLU A N 1
ATOM 718 C CA . GLU A 1 100 ? -18.505 5.607 13.194 1.00 88.25 100 GLU A CA 1
ATOM 719 C C . GLU A 1 100 ? -17.068 5.248 12.793 1.00 88.25 100 GLU A C 1
ATOM 721 O O . GLU A 1 100 ? -16.841 4.505 11.834 1.00 88.25 100 GLU A O 1
ATOM 726 N N . ILE A 1 101 ? -16.093 5.716 13.574 1.00 89.56 101 ILE A N 1
ATOM 727 C CA . ILE A 1 101 ? -14.670 5.433 13.361 1.00 89.56 101 ILE A CA 1
ATOM 728 C C . ILE A 1 101 ? -14.392 3.954 13.645 1.00 89.56 101 ILE A C 1
ATOM 730 O O . ILE A 1 101 ? -13.685 3.296 12.877 1.00 89.56 101 ILE A O 1
ATOM 734 N N . GLY A 1 102 ? -15.004 3.405 14.697 1.00 88.88 102 GLY A N 1
ATOM 735 C CA . GLY A 1 102 ? -14.918 1.987 15.031 1.00 88.88 102 GLY A CA 1
ATOM 736 C C . GLY A 1 102 ? -15.453 1.077 13.927 1.00 88.88 102 GLY A C 1
ATOM 737 O O . GLY A 1 102 ? -14.763 0.144 13.507 1.00 88.88 102 GLY A O 1
ATOM 738 N N . ARG A 1 103 ? -16.625 1.400 13.361 1.00 89.31 103 ARG A N 1
ATOM 739 C CA . ARG A 1 103 ? -17.198 0.667 12.216 1.00 89.31 103 ARG A CA 1
ATOM 740 C C . ARG A 1 103 ? -16.271 0.689 11.007 1.00 89.31 103 ARG A C 1
ATOM 742 O O . ARG A 1 103 ? -16.080 -0.349 10.369 1.00 89.31 103 ARG A O 1
ATOM 749 N N . TYR A 1 104 ? -15.662 1.837 10.718 1.00 89.88 104 TYR A N 1
ATOM 750 C CA . TYR A 1 104 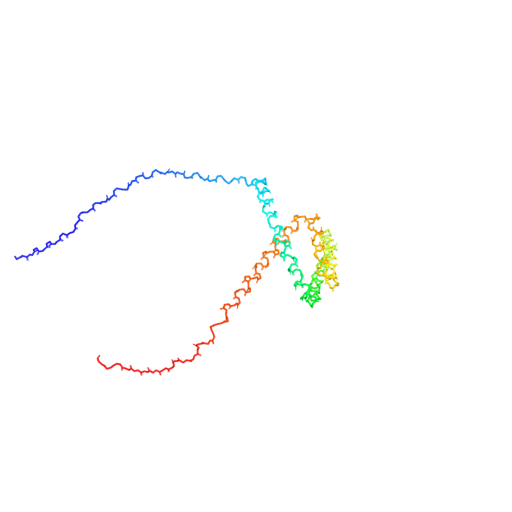? -14.722 1.965 9.609 1.00 89.88 104 TYR A CA 1
ATOM 751 C C . TYR A 1 104 ? -13.454 1.129 9.835 1.00 89.88 104 TYR A C 1
ATOM 753 O O . TYR A 1 104 ? -13.077 0.329 8.977 1.00 89.88 104 TYR A O 1
ATOM 761 N N . ALA A 1 105 ? -12.837 1.228 11.015 1.00 89.44 105 ALA A N 1
ATOM 762 C CA . ALA A 1 105 ? -11.657 0.443 11.381 1.00 89.44 105 ALA A CA 1
ATOM 763 C C . ALA A 1 105 ? -11.936 -1.070 11.360 1.00 89.44 105 ALA A C 1
ATOM 765 O O . ALA A 1 105 ? -11.139 -1.853 10.837 1.00 89.44 105 ALA A O 1
ATOM 766 N N . ARG A 1 106 ? -13.114 -1.487 11.831 1.00 89.00 106 ARG A N 1
ATOM 767 C CA . ARG A 1 106 ? -13.567 -2.879 11.778 1.00 89.00 106 ARG A CA 1
ATOM 768 C C . ARG A 1 106 ? -13.742 -3.375 10.343 1.00 89.00 106 ARG A C 1
ATOM 770 O O . ARG A 1 106 ? -13.314 -4.480 10.007 1.00 89.00 106 ARG A O 1
ATOM 777 N N . GLN A 1 107 ? -14.348 -2.566 9.475 1.00 88.12 107 GLN A N 1
ATOM 778 C CA . GLN A 1 107 ? -14.517 -2.897 8.058 1.00 88.12 107 GLN A CA 1
ATOM 779 C C . GLN A 1 107 ? -13.170 -2.983 7.323 1.00 88.12 107 GLN A C 1
ATOM 781 O O . GLN A 1 107 ? -12.984 -3.864 6.474 1.00 88.12 107 GLN A O 1
ATOM 786 N N . MET A 1 108 ? -12.223 -2.112 7.675 1.00 90.31 108 MET A N 1
ATOM 787 C CA . MET A 1 108 ? -10.843 -2.169 7.194 1.00 90.31 108 MET A CA 1
ATOM 788 C C . MET A 1 108 ? -10.176 -3.475 7.638 1.00 90.31 108 MET A C 1
ATOM 790 O O . MET A 1 108 ? -9.695 -4.217 6.784 1.00 90.31 108 MET A O 1
ATOM 794 N N . GLY A 1 109 ? -10.245 -3.828 8.928 1.00 88.56 109 GLY A N 1
ATOM 795 C CA . GLY A 1 109 ? -9.712 -5.085 9.468 1.00 88.56 109 GLY A CA 1
ATOM 796 C C . GLY A 1 109 ? -10.223 -6.318 8.716 1.00 88.56 109 GLY A C 1
ATOM 797 O O . GLY A 1 109 ? -9.430 -7.095 8.186 1.00 88.56 109 GLY A O 1
ATOM 798 N N . LYS A 1 110 ? -11.544 -6.436 8.527 1.00 89.12 110 LYS A N 1
ATOM 799 C CA . LYS A 1 110 ? -12.158 -7.542 7.760 1.00 89.12 110 LYS A CA 1
ATOM 800 C C . LYS A 1 110 ? -11.699 -7.600 6.302 1.00 89.12 110 LYS A C 1
ATOM 802 O O . LYS A 1 110 ? -11.593 -8.676 5.710 1.00 89.12 110 LYS A O 1
ATOM 807 N N . SER A 1 111 ? -11.459 -6.446 5.689 1.00 87.81 111 SER A N 1
ATOM 808 C CA . SER A 1 111 ? -10.974 -6.368 4.309 1.00 87.81 111 SER A CA 1
ATOM 809 C C . SER A 1 111 ? -9.506 -6.793 4.213 1.00 87.81 111 SER A C 1
ATOM 811 O O . SER A 1 111 ? -9.169 -7.591 3.343 1.00 87.81 111 SER A O 1
ATOM 813 N N . VAL A 1 112 ? -8.662 -6.374 5.161 1.00 89.25 112 VAL A N 1
ATOM 814 C CA . VAL A 1 112 ? -7.256 -6.805 5.260 1.00 89.25 112 VAL A CA 1
ATOM 815 C C . VAL A 1 112 ? -7.150 -8.301 5.577 1.00 89.25 112 VAL A C 1
ATOM 817 O O . VAL A 1 112 ? -6.308 -8.990 5.008 1.00 89.25 112 VAL A O 1
ATOM 820 N N . GLN A 1 113 ? -8.038 -8.847 6.410 1.00 87.94 113 GLN A N 1
ATOM 821 C CA . GLN A 1 113 ? -8.061 -10.280 6.712 1.00 87.94 113 GLN A CA 1
ATOM 822 C C . GLN A 1 113 ? -8.433 -11.130 5.493 1.00 87.94 113 GLN A C 1
ATOM 824 O O . GLN A 1 113 ? -7.844 -12.190 5.280 1.00 87.94 113 GLN A O 1
ATOM 829 N N . ARG A 1 114 ? -9.376 -10.664 4.660 1.00 85.62 114 ARG A N 1
ATOM 830 C CA . ARG A 1 114 ? -9.673 -11.321 3.378 1.00 85.62 114 ARG A CA 1
ATOM 831 C C . ARG A 1 114 ? -8.451 -11.345 2.469 1.00 85.62 114 ARG A C 1
ATOM 833 O O . ARG A 1 114 ? -8.158 -12.393 1.910 1.00 85.62 114 ARG A O 1
ATOM 840 N N . ILE A 1 115 ? -7.706 -10.242 2.399 1.00 85.38 115 ILE A N 1
ATOM 841 C CA . ILE A 1 115 ? -6.448 -10.169 1.645 1.00 85.38 115 ILE A CA 1
ATOM 842 C C . ILE A 1 115 ? -5.418 -11.157 2.215 1.00 85.38 115 ILE A C 1
ATOM 844 O O . ILE A 1 115 ? -4.818 -11.907 1.457 1.00 85.38 115 ILE A O 1
ATOM 848 N N . ALA A 1 116 ? -5.243 -11.228 3.538 1.00 86.06 116 ALA A N 1
ATOM 849 C CA . ALA A 1 116 ? -4.320 -12.177 4.169 1.00 86.06 116 ALA A CA 1
ATOM 850 C C . ALA A 1 116 ? -4.653 -13.639 3.823 1.00 86.06 116 ALA A C 1
ATOM 852 O O . ALA A 1 116 ? -3.771 -14.396 3.421 1.00 86.06 116 ALA A O 1
ATOM 853 N N . LYS A 1 117 ? -5.934 -14.013 3.918 1.00 83.12 117 LYS A N 1
ATOM 854 C CA . LYS A 1 117 ? -6.417 -15.358 3.575 1.00 83.12 117 LYS A CA 1
ATOM 855 C C . LYS A 1 117 ? -6.273 -15.661 2.084 1.00 83.12 117 LYS A C 1
ATOM 857 O O . LYS A 1 117 ? -5.925 -16.773 1.699 1.00 83.12 117 LYS A O 1
ATOM 862 N N . ASP A 1 118 ? -6.505 -14.656 1.249 1.00 79.31 118 ASP A N 1
ATOM 863 C CA . ASP A 1 118 ? -6.265 -14.736 -0.183 1.00 79.31 118 ASP A CA 1
ATOM 864 C C . ASP A 1 118 ? -4.780 -14.978 -0.488 1.00 79.31 118 ASP A C 1
ATOM 866 O O . ASP A 1 118 ? -4.467 -15.822 -1.318 1.00 79.31 118 ASP A O 1
ATOM 870 N N . LEU A 1 119 ? -3.858 -14.308 0.208 1.00 78.38 119 LEU A N 1
ATOM 871 C CA . LEU A 1 119 ? -2.407 -14.465 0.036 1.00 78.38 119 LEU A CA 1
ATOM 872 C C . LEU A 1 119 ? -1.884 -15.850 0.443 1.00 78.38 119 LEU A C 1
ATOM 874 O O . LEU A 1 119 ? -0.898 -16.317 -0.126 1.00 78.38 119 LEU A O 1
ATOM 878 N N . GLU A 1 120 ? -2.527 -16.496 1.414 1.00 76.38 120 GLU A N 1
ATOM 879 C CA . GLU A 1 120 ? -2.174 -17.843 1.874 1.00 76.38 120 GLU A CA 1
ATOM 880 C C . GLU A 1 120 ? -2.446 -18.908 0.798 1.00 76.38 120 GLU A C 1
ATOM 882 O O . GLU A 1 120 ? -1.675 -19.857 0.665 1.00 76.38 120 GLU A O 1
ATOM 887 N N . GLY A 1 121 ? -3.508 -18.724 0.001 1.00 67.62 121 GLY A N 1
ATOM 888 C CA . GLY A 1 121 ? -3.966 -19.703 -0.991 1.00 67.62 121 GLY A CA 1
ATOM 889 C C . GLY A 1 121 ? -3.787 -19.315 -2.462 1.00 67.62 121 GLY A C 1
ATOM 890 O O . GLY A 1 121 ? -3.959 -20.173 -3.325 1.00 67.62 121 GLY A O 1
ATOM 891 N N . LYS A 1 122 ? -3.474 -18.053 -2.788 1.00 65.50 122 LYS A N 1
ATOM 892 C CA . LYS A 1 122 ? -3.418 -17.571 -4.180 1.00 65.50 122 LYS A CA 1
ATOM 893 C C . LYS A 1 122 ? -2.010 -17.478 -4.756 1.00 65.50 122 LYS A C 1
ATOM 895 O O . LYS A 1 122 ? -1.012 -17.173 -4.096 1.00 65.50 122 LYS A O 1
ATOM 900 N N . ASP A 1 123 ? -1.945 -17.664 -6.068 1.00 71.81 123 ASP A N 1
ATOM 901 C CA . ASP A 1 123 ? -0.794 -17.311 -6.885 1.00 71.81 123 ASP A CA 1
ATOM 902 C C . ASP A 1 123 ? -0.642 -15.799 -7.039 1.00 71.81 123 ASP A C 1
ATOM 904 O O . ASP A 1 123 ? -1.611 -15.041 -7.007 1.00 71.81 123 ASP A O 1
ATOM 908 N N . LEU A 1 124 ? 0.600 -15.360 -7.258 1.00 75.00 124 LEU A N 1
ATOM 909 C CA . LEU A 1 124 ? 0.941 -13.955 -7.502 1.00 75.00 124 LEU A CA 1
ATOM 910 C C . LEU A 1 124 ? 0.102 -13.314 -8.617 1.00 75.00 124 LEU A C 1
ATOM 912 O O . LEU A 1 124 ? -0.150 -12.114 -8.571 1.00 75.00 124 LEU A O 1
ATOM 916 N N . GLY A 1 125 ? -0.368 -14.113 -9.583 1.00 79.06 125 GLY A N 1
ATOM 917 C CA . GLY A 1 125 ? -1.270 -13.652 -10.639 1.00 79.06 125 GLY A CA 1
ATOM 918 C C . GLY A 1 125 ? -2.587 -13.096 -10.097 1.00 79.06 125 GLY A C 1
ATOM 919 O O . GLY A 1 125 ? -3.011 -12.030 -10.522 1.00 79.06 125 GLY A O 1
ATOM 920 N N . ALA A 1 126 ? -3.191 -13.740 -9.096 1.00 79.12 126 ALA A N 1
ATOM 921 C CA . ALA A 1 126 ? -4.436 -13.244 -8.513 1.00 79.12 126 ALA A CA 1
ATOM 922 C C . ALA A 1 126 ? -4.220 -11.953 -7.706 1.00 79.12 126 ALA A C 1
ATOM 924 O O . ALA A 1 126 ? -5.086 -11.082 -7.700 1.00 79.12 126 ALA A O 1
ATOM 925 N N . VAL A 1 127 ? -3.061 -11.802 -7.050 1.00 82.56 127 VAL A N 1
ATOM 926 C CA . VAL A 1 127 ? -2.694 -10.550 -6.362 1.00 82.56 127 VAL A CA 1
ATOM 927 C C . VAL A 1 127 ? -2.511 -9.414 -7.369 1.00 82.56 127 VAL A C 1
ATOM 929 O O . VAL A 1 127 ? -3.007 -8.314 -7.135 1.00 82.56 127 VAL A O 1
ATOM 932 N N . ALA A 1 128 ? -1.875 -9.688 -8.510 1.00 85.25 128 ALA A N 1
ATOM 933 C CA . ALA A 1 128 ? -1.736 -8.717 -9.591 1.00 85.25 128 ALA A CA 1
ATOM 934 C C . ALA A 1 128 ? -3.102 -8.287 -10.153 1.00 85.25 128 ALA A C 1
ATOM 936 O O . ALA A 1 128 ? -3.357 -7.093 -10.274 1.00 85.25 128 ALA A O 1
ATOM 937 N N . THR A 1 129 ? -4.016 -9.233 -10.396 1.00 86.62 129 THR A N 1
ATOM 938 C CA . THR A 1 129 ? -5.383 -8.928 -10.851 1.00 86.62 129 THR A CA 1
ATOM 939 C C . THR A 1 129 ? -6.158 -8.082 -9.836 1.00 86.62 129 THR A C 1
ATOM 941 O O . THR A 1 129 ? -6.866 -7.155 -10.222 1.00 86.62 129 THR A O 1
ATOM 944 N N . MET A 1 130 ? -6.010 -8.349 -8.533 1.00 86.00 130 MET A N 1
ATOM 945 C CA . MET A 1 130 ? -6.629 -7.520 -7.488 1.00 86.00 130 MET A CA 1
ATOM 946 C C . MET A 1 130 ? -6.051 -6.099 -7.463 1.00 86.00 130 MET A C 1
ATOM 948 O O . MET A 1 130 ? -6.801 -5.137 -7.308 1.00 86.00 130 MET A O 1
ATOM 952 N N . ALA A 1 131 ? -4.736 -5.952 -7.645 1.00 89.62 131 ALA A N 1
ATOM 953 C CA . ALA A 1 131 ? -4.095 -4.643 -7.738 1.00 89.62 131 ALA A CA 1
ATOM 954 C C . ALA A 1 131 ? -4.544 -3.863 -8.988 1.00 89.62 131 ALA A C 1
ATOM 956 O O . ALA A 1 131 ? -4.769 -2.657 -8.902 1.00 89.62 131 ALA A O 1
ATOM 957 N N . GLU A 1 132 ? -4.725 -4.541 -10.124 1.00 90.44 132 GLU A N 1
ATOM 958 C CA . GLU A 1 132 ? -5.236 -3.951 -11.367 1.00 90.44 132 GLU A CA 1
ATOM 959 C C . GLU A 1 132 ? -6.679 -3.451 -11.211 1.00 90.44 132 GLU A C 1
ATOM 961 O O . GLU A 1 132 ? -6.988 -2.309 -11.560 1.00 90.44 132 GLU A O 1
ATOM 966 N N . ASP A 1 133 ? -7.559 -4.278 -10.640 1.00 93.12 133 ASP A N 1
ATOM 967 C CA . ASP A 1 133 ? -8.947 -3.905 -10.357 1.00 93.12 133 ASP A CA 1
ATOM 968 C C . ASP A 1 133 ? -9.025 -2.716 -9.383 1.00 93.12 133 ASP A C 1
ATOM 970 O O . ASP A 1 133 ? -9.770 -1.762 -9.623 1.00 93.12 133 ASP A O 1
ATOM 974 N N . PHE A 1 134 ? -8.193 -2.710 -8.335 1.00 91.94 134 PHE A N 1
ATOM 975 C CA . PHE A 1 134 ? -8.089 -1.584 -7.407 1.00 91.94 134 PHE A CA 1
ATOM 976 C C . PHE A 1 134 ? -7.598 -0.304 -8.095 1.00 91.94 134 PHE A C 1
ATOM 978 O O . PHE A 1 134 ? -8.201 0.755 -7.919 1.00 91.94 134 PHE A O 1
ATOM 985 N N . GLY A 1 135 ? -6.552 -0.398 -8.922 1.00 93.44 135 GLY A N 1
ATOM 986 C CA . GLY A 1 135 ? -6.013 0.734 -9.677 1.00 93.44 135 GLY A CA 1
ATOM 987 C C . GLY A 1 135 ? -7.037 1.366 -10.618 1.00 93.44 135 GLY A C 1
ATOM 988 O O . GLY A 1 135 ? -7.104 2.590 -10.725 1.00 93.44 135 GLY A O 1
ATOM 989 N N . ARG A 1 136 ? -7.896 0.547 -11.238 1.00 94.75 136 ARG A N 1
ATOM 990 C CA . ARG A 1 136 ? -9.004 1.025 -12.080 1.00 94.75 136 ARG A CA 1
ATOM 991 C C . ARG A 1 136 ? -10.122 1.688 -11.279 1.00 94.75 136 ARG A C 1
ATOM 993 O O . ARG A 1 136 ? -10.688 2.675 -11.740 1.00 94.75 136 ARG A O 1
ATOM 1000 N N . LYS A 1 137 ? -10.456 1.157 -10.099 1.00 96.06 137 LYS A N 1
ATOM 1001 C CA . LYS A 1 137 ? -11.542 1.677 -9.249 1.00 96.06 137 LYS A CA 1
ATOM 1002 C C . LYS A 1 137 ? -11.156 2.945 -8.496 1.00 96.06 137 LYS A C 1
ATOM 1004 O O . LYS A 1 137 ? -12.000 3.812 -8.290 1.00 96.06 137 LYS A O 1
ATOM 1009 N N . GLN A 1 138 ? -9.905 3.045 -8.053 1.00 96.44 138 GLN A N 1
ATOM 1010 C CA . GLN A 1 138 ? -9.417 4.141 -7.216 1.00 96.44 138 GLN A CA 1
ATOM 1011 C C . GLN A 1 138 ? -8.023 4.608 -7.672 1.00 96.44 138 GLN A C 1
ATOM 1013 O O . GLN A 1 138 ? -7.029 4.367 -6.980 1.00 96.44 138 GLN A O 1
ATOM 1018 N N . PRO A 1 139 ? -7.929 5.327 -8.807 1.00 92.31 139 PRO A N 1
ATOM 1019 C CA . PRO A 1 139 ? -6.646 5.714 -9.396 1.00 92.31 139 PRO A CA 1
ATOM 1020 C C . PRO A 1 139 ? -5.787 6.580 -8.462 1.00 92.31 139 PRO A C 1
ATOM 1022 O O . PRO A 1 139 ? -4.588 6.346 -8.340 1.00 92.31 139 PRO A O 1
ATOM 1025 N N . LEU A 1 140 ? -6.386 7.530 -7.731 1.00 95.69 140 LEU A N 1
ATOM 1026 C CA . LEU A 1 140 ? -5.646 8.378 -6.784 1.00 95.69 140 LEU A CA 1
ATOM 1027 C C . LEU A 1 140 ? -5.058 7.580 -5.612 1.00 95.69 140 LEU A C 1
ATOM 1029 O O . LEU A 1 140 ? -3.906 7.793 -5.236 1.00 95.69 140 LEU A O 1
ATOM 1033 N N . ALA A 1 141 ? -5.825 6.640 -5.052 1.00 94.75 141 ALA A N 1
ATOM 1034 C CA . ALA A 1 141 ? -5.352 5.801 -3.953 1.00 94.75 141 ALA A CA 1
ATOM 1035 C C . ALA A 1 141 ? -4.220 4.874 -4.413 1.00 94.75 141 ALA A C 1
ATOM 1037 O O . ALA A 1 141 ? -3.235 4.697 -3.697 1.00 94.75 141 ALA A O 1
ATOM 1038 N N . PHE A 1 142 ? -4.330 4.330 -5.628 1.00 93.75 142 PHE A N 1
ATOM 1039 C CA . PHE A 1 142 ? -3.286 3.506 -6.227 1.00 93.75 142 PHE A CA 1
ATOM 1040 C C . PHE A 1 142 ? -1.989 4.286 -6.453 1.00 93.75 142 PHE A C 1
ATOM 1042 O O . PHE A 1 142 ? -0.930 3.813 -6.049 1.00 93.75 142 PHE A O 1
ATOM 1049 N N . LEU A 1 143 ? -2.057 5.497 -7.017 1.00 94.12 143 LEU A N 1
ATOM 1050 C CA . LEU A 1 143 ? -0.878 6.350 -7.203 1.00 94.12 143 LEU A CA 1
ATOM 1051 C C . LEU A 1 143 ? -0.214 6.711 -5.866 1.00 94.12 143 LEU A C 1
ATOM 1053 O O . LEU A 1 143 ? 1.007 6.624 -5.745 1.00 94.12 143 LEU A O 1
ATOM 1057 N N . GLY A 1 144 ? -1.006 7.044 -4.840 1.00 96.19 144 GLY A N 1
ATOM 1058 C CA . GLY A 1 144 ? -0.491 7.306 -3.494 1.00 96.19 144 GLY A CA 1
ATOM 1059 C C . GLY A 1 144 ? 0.208 6.087 -2.884 1.00 96.19 144 GLY A C 1
ATOM 1060 O O . GLY A 1 144 ? 1.331 6.193 -2.390 1.00 96.19 144 GLY A O 1
ATOM 1061 N N . ALA A 1 145 ? -0.415 4.909 -2.972 1.00 94.75 145 ALA A N 1
ATOM 1062 C CA . ALA A 1 145 ? 0.173 3.663 -2.489 1.00 94.75 145 ALA A CA 1
ATOM 1063 C C . ALA A 1 145 ? 1.452 3.287 -3.256 1.00 94.75 145 ALA A C 1
ATOM 1065 O O . ALA A 1 145 ? 2.441 2.894 -2.638 1.00 94.75 145 ALA A O 1
ATOM 1066 N N . ALA A 1 146 ? 1.464 3.450 -4.583 1.00 94.19 146 ALA A N 1
ATOM 1067 C CA . ALA A 1 146 ? 2.621 3.171 -5.429 1.00 94.19 146 ALA A CA 1
ATOM 1068 C C . ALA A 1 146 ? 3.804 4.095 -5.104 1.00 94.19 146 ALA A C 1
ATOM 1070 O O . ALA A 1 146 ? 4.933 3.620 -4.980 1.00 94.19 146 ALA A O 1
ATOM 1071 N N . ALA A 1 147 ? 3.554 5.390 -4.890 1.00 96.69 147 ALA A N 1
ATOM 1072 C CA . ALA A 1 147 ? 4.585 6.341 -4.485 1.00 96.69 147 ALA A CA 1
ATOM 1073 C C . ALA A 1 147 ? 5.200 5.972 -3.124 1.00 96.69 147 ALA A C 1
ATOM 1075 O O . ALA A 1 147 ? 6.425 5.913 -2.985 1.00 96.69 147 ALA A O 1
ATOM 1076 N N . LEU A 1 148 ? 4.360 5.654 -2.131 1.00 96.88 148 LEU A N 1
ATOM 1077 C CA . LEU A 1 148 ? 4.818 5.207 -0.811 1.00 96.88 148 LEU A CA 1
ATOM 1078 C C . LEU A 1 148 ? 5.616 3.901 -0.898 1.00 96.88 148 LEU A C 1
ATOM 1080 O O . LEU A 1 148 ? 6.677 3.785 -0.283 1.00 96.88 148 LEU A O 1
ATOM 1084 N N . ALA A 1 149 ? 5.145 2.936 -1.691 1.00 94.12 149 ALA A N 1
ATOM 1085 C CA . ALA A 1 149 ? 5.840 1.675 -1.919 1.00 94.12 149 ALA A CA 1
ATOM 1086 C C . ALA A 1 149 ? 7.200 1.890 -2.601 1.00 94.12 149 ALA A C 1
ATOM 1088 O O . ALA A 1 149 ? 8.193 1.306 -2.171 1.00 94.12 149 ALA A O 1
ATOM 1089 N N . GLY A 1 150 ? 7.273 2.767 -3.607 1.00 92.38 150 GLY A N 1
ATOM 1090 C CA . GLY A 1 150 ? 8.519 3.135 -4.280 1.00 92.38 150 GLY A CA 1
ATOM 1091 C C . GLY A 1 150 ? 9.530 3.778 -3.329 1.00 92.38 150 GLY A C 1
ATOM 1092 O O . GLY A 1 150 ? 10.700 3.388 -3.306 1.00 92.38 150 GLY A O 1
ATOM 1093 N N . LEU A 1 151 ? 9.082 4.700 -2.471 1.00 96.50 151 LEU A N 1
ATOM 1094 C CA . LEU A 1 151 ? 9.932 5.318 -1.450 1.00 96.50 151 LEU A CA 1
ATOM 1095 C C . LEU A 1 151 ? 10.426 4.293 -0.418 1.00 96.50 151 LEU A C 1
ATOM 1097 O O . LEU A 1 151 ? 11.610 4.278 -0.070 1.00 96.50 151 LEU A O 1
ATOM 1101 N N . ALA A 1 152 ? 9.540 3.418 0.060 1.00 94.31 152 ALA A N 1
ATOM 1102 C CA . ALA A 1 152 ? 9.894 2.354 0.993 1.00 94.31 152 ALA A CA 1
ATOM 1103 C C . ALA A 1 152 ? 10.902 1.370 0.376 1.00 94.31 152 ALA A C 1
ATOM 1105 O O . ALA A 1 152 ? 11.896 1.015 1.015 1.00 94.31 152 ALA A O 1
ATOM 1106 N N . ALA A 1 153 ? 10.700 0.986 -0.887 1.00 93.44 153 ALA A N 1
ATOM 1107 C CA . ALA A 1 153 ? 11.632 0.151 -1.633 1.00 93.44 153 ALA A CA 1
ATOM 1108 C C . ALA A 1 153 ? 13.003 0.833 -1.775 1.00 93.44 153 ALA A C 1
ATOM 1110 O O . ALA A 1 153 ? 14.029 0.214 -1.487 1.00 93.44 153 ALA A O 1
ATOM 1111 N N . SER A 1 154 ? 13.032 2.126 -2.116 1.00 94.62 154 SER A N 1
ATOM 1112 C CA . SER A 1 154 ? 14.263 2.927 -2.181 1.00 94.62 154 SER A CA 1
ATOM 1113 C C . SER A 1 154 ? 15.013 2.944 -0.844 1.00 94.62 154 SER A C 1
ATOM 1115 O O . SER A 1 154 ? 16.232 2.730 -0.797 1.00 94.62 154 SER A O 1
ATOM 1117 N N . ARG A 1 155 ? 14.291 3.097 0.275 1.00 88.00 155 ARG A N 1
ATOM 1118 C CA . ARG A 1 155 ? 14.886 3.015 1.617 1.00 88.00 155 ARG A CA 1
ATOM 1119 C C . ARG A 1 155 ? 15.480 1.639 1.896 1.00 88.00 155 ARG A C 1
ATOM 1121 O O . ARG A 1 155 ? 16.573 1.583 2.450 1.00 88.00 155 ARG A O 1
ATOM 1128 N N . PHE A 1 156 ? 14.814 0.551 1.509 1.00 89.38 156 PHE A N 1
ATOM 1129 C CA . PHE A 1 156 ? 15.328 -0.807 1.715 1.00 89.38 156 PHE A CA 1
ATOM 1130 C C . PHE A 1 156 ? 16.600 -1.075 0.901 1.00 89.38 156 PHE A C 1
ATOM 1132 O O . PHE A 1 156 ? 17.585 -1.586 1.440 1.00 89.38 156 PHE A O 1
ATOM 1139 N N . LEU A 1 157 ? 16.612 -0.676 -0.374 1.00 90.62 157 LEU A N 1
ATOM 1140 C CA . LEU A 1 157 ? 17.789 -0.784 -1.238 1.00 90.62 157 LEU A CA 1
ATOM 1141 C C . LEU A 1 157 ? 18.971 0.021 -0.669 1.00 90.62 157 LEU A C 1
ATOM 1143 O O . LEU A 1 157 ? 20.074 -0.511 -0.535 1.00 90.62 157 LEU A O 1
ATOM 1147 N N . THR A 1 158 ? 18.722 1.260 -0.235 1.00 84.81 158 THR A N 1
ATOM 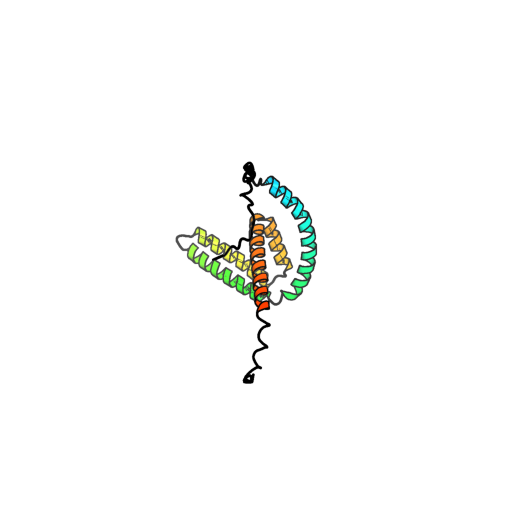1148 C CA . THR A 1 158 ? 19.739 2.132 0.382 1.00 84.81 158 THR A CA 1
ATOM 1149 C C . THR A 1 158 ? 20.240 1.580 1.721 1.00 84.81 158 THR A C 1
ATOM 1151 O O . THR A 1 158 ? 21.439 1.573 1.998 1.00 84.81 158 THR A O 1
ATOM 1154 N N . ALA A 1 159 ? 19.340 1.056 2.557 1.00 78.00 159 ALA A N 1
ATOM 1155 C CA . ALA A 1 159 ? 19.691 0.444 3.837 1.00 78.00 159 ALA A CA 1
ATOM 1156 C C . ALA A 1 159 ? 20.542 -0.824 3.668 1.00 78.00 159 ALA A C 1
ATOM 1158 O O . ALA A 1 159 ? 21.387 -1.120 4.515 1.00 78.00 159 ALA A O 1
ATOM 1159 N N . ARG A 1 160 ? 20.350 -1.565 2.569 1.00 71.69 160 ARG A N 1
ATOM 1160 C CA . ARG A 1 160 ? 21.179 -2.726 2.230 1.00 71.69 160 ARG A CA 1
ATOM 1161 C C . ARG A 1 160 ? 22.574 -2.316 1.756 1.00 71.69 160 ARG A C 1
ATOM 1163 O O . ARG A 1 160 ? 23.538 -2.968 2.148 1.00 71.69 160 ARG A O 1
ATOM 1170 N N . ALA A 1 161 ? 22.697 -1.230 0.990 1.00 63.19 161 ALA A N 1
ATOM 1171 C CA . ALA A 1 161 ? 23.985 -0.729 0.501 1.00 63.19 161 ALA A CA 1
ATOM 1172 C C . ALA A 1 161 ? 24.941 -0.332 1.644 1.00 63.19 161 ALA A C 1
ATOM 1174 O O . ALA A 1 161 ? 26.115 -0.692 1.618 1.00 63.19 161 ALA A O 1
ATOM 1175 N N . ASN A 1 162 ? 24.425 0.288 2.710 1.00 59.66 162 ASN A N 1
ATOM 1176 C CA . ASN A 1 162 ? 25.233 0.689 3.872 1.00 59.66 162 ASN A CA 1
ATOM 1177 C C . ASN A 1 162 ? 25.748 -0.483 4.728 1.00 59.66 162 ASN A C 1
ATOM 1179 O O . ASN A 1 162 ? 26.600 -0.283 5.593 1.00 59.66 162 ASN A O 1
ATOM 1183 N N . ARG A 1 163 ? 25.252 -1.711 4.516 1.00 58.34 163 ARG A N 1
ATOM 1184 C CA . ARG A 1 163 ? 25.743 -2.905 5.224 1.00 58.34 163 ARG A CA 1
ATOM 1185 C C . ARG A 1 163 ? 26.955 -3.540 4.531 1.00 58.34 163 ARG A C 1
ATOM 1187 O O . ARG A 1 163 ? 27.733 -4.219 5.196 1.00 58.34 163 ARG A O 1
ATOM 1194 N N . SER A 1 164 ? 27.147 -3.285 3.236 1.00 54.91 164 SER A N 1
ATOM 1195 C CA . SER A 1 164 ? 28.251 -3.853 2.449 1.00 54.91 164 SER A CA 1
ATOM 1196 C C . SER A 1 164 ? 29.600 -3.167 2.700 1.00 54.91 164 SER A C 1
ATOM 1198 O O . SER A 1 164 ? 30.636 -3.776 2.473 1.00 54.91 164 SER A O 1
ATOM 1200 N N . THR A 1 165 ? 29.620 -1.945 3.240 1.00 55.72 165 THR A N 1
ATOM 1201 C CA . THR A 1 165 ? 30.866 -1.189 3.491 1.00 55.72 165 THR A CA 1
ATOM 1202 C C . THR A 1 165 ? 31.548 -1.543 4.822 1.00 55.72 165 THR A C 1
ATOM 1204 O O . THR A 1 165 ? 32.617 -1.022 5.122 1.00 55.72 165 THR A O 1
ATOM 1207 N N . LYS A 1 166 ? 30.967 -2.430 5.646 1.00 56.25 166 LYS A N 1
ATOM 1208 C CA . LYS A 1 166 ? 31.536 -2.816 6.956 1.00 56.25 166 LYS A CA 1
ATOM 1209 C C . LYS A 1 166 ? 32.271 -4.166 6.953 1.00 56.25 166 LYS A C 1
ATOM 1211 O O . LYS A 1 166 ? 32.794 -4.574 7.985 1.00 56.25 166 LYS A O 1
ATOM 1216 N N . VAL A 1 167 ? 32.332 -4.859 5.817 1.00 58.91 167 VAL A N 1
ATOM 1217 C CA . VAL A 1 167 ? 33.011 -6.158 5.680 1.00 58.91 167 VAL A CA 1
ATOM 1218 C C . VAL A 1 167 ? 34.261 -5.950 4.825 1.00 58.91 167 VAL A C 1
ATOM 1220 O O . VAL A 1 167 ? 34.209 -6.081 3.610 1.00 58.91 167 VAL A O 1
ATOM 1223 N N . GLY A 1 168 ? 35.367 -5.530 5.446 1.00 57.53 168 GLY A N 1
ATOM 1224 C CA . GLY A 1 168 ? 36.626 -5.314 4.716 1.00 57.53 168 GLY A CA 1
ATOM 1225 C C . GLY A 1 168 ? 37.785 -4.664 5.480 1.00 57.53 168 GLY A C 1
ATOM 1226 O O . GLY A 1 168 ? 38.885 -4.619 4.950 1.00 57.53 168 GLY A O 1
ATOM 1227 N N . LEU A 1 169 ? 37.593 -4.190 6.716 1.00 56.41 169 LEU A N 1
ATOM 1228 C CA . LEU A 1 169 ? 38.685 -3.672 7.559 1.00 56.41 169 LEU A CA 1
ATOM 1229 C C . LEU A 1 169 ? 38.776 -4.459 8.872 1.00 56.41 169 LEU A C 1
ATOM 1231 O O . LEU A 1 169 ? 38.552 -3.925 9.953 1.00 56.41 169 LEU A O 1
ATOM 1235 N N . GLY A 1 170 ? 39.038 -5.761 8.751 1.00 57.12 170 GLY A N 1
ATOM 1236 C CA . GLY A 1 170 ? 39.249 -6.671 9.882 1.00 57.12 170 GLY A CA 1
ATOM 1237 C C . GLY A 1 170 ? 40.534 -7.502 9.805 1.00 57.12 170 GLY A C 1
ATOM 1238 O O . GLY A 1 170 ? 40.771 -8.293 10.706 1.00 57.12 170 GLY A O 1
ATOM 1239 N N . GLU A 1 171 ? 41.372 -7.324 8.779 1.00 58.16 171 GLU A N 1
ATOM 1240 C CA . GLU A 1 171 ? 42.638 -8.058 8.616 1.00 58.16 171 GLU A CA 1
ATOM 1241 C C . GLU A 1 171 ? 43.791 -7.096 8.304 1.00 58.16 171 GLU A C 1
ATOM 1243 O O . GLU A 1 171 ? 44.207 -6.945 7.163 1.00 58.16 171 GLU A O 1
ATOM 1248 N N . ALA A 1 172 ? 44.277 -6.393 9.327 1.00 56.47 172 ALA A N 1
ATOM 1249 C CA . ALA A 1 172 ? 45.640 -5.841 9.389 1.00 56.47 172 ALA A CA 1
ATOM 1250 C C . ALA A 1 172 ? 45.944 -5.357 10.820 1.00 56.47 172 ALA A C 1
ATOM 1252 O O . ALA A 1 172 ? 46.488 -4.278 11.034 1.00 56.47 172 ALA A O 1
ATOM 1253 N N . SER A 1 173 ? 45.540 -6.129 11.828 1.00 62.91 173 SER A N 1
ATOM 1254 C CA . SER A 1 173 ? 46.015 -5.948 13.198 1.00 62.91 173 SER A CA 1
ATOM 1255 C C . SER A 1 173 ? 46.789 -7.202 13.540 1.00 62.91 173 SER A C 1
ATOM 1257 O O . SER A 1 173 ? 46.177 -8.194 13.900 1.00 62.91 173 SER A O 1
ATOM 1259 N N . GLU A 1 174 ? 48.092 -7.181 13.248 1.00 59.66 174 GLU A N 1
ATOM 1260 C CA . GLU A 1 174 ? 49.168 -7.857 13.988 1.00 59.66 174 GLU A CA 1
ATOM 1261 C C . GLU A 1 174 ? 50.405 -7.943 13.084 1.00 59.66 174 GLU A C 1
ATOM 1263 O O . GLU A 1 174 ? 50.489 -8.805 12.215 1.00 59.66 174 GLU A O 1
ATOM 1268 N N . ARG A 1 175 ? 51.337 -6.996 13.252 1.00 56.66 175 ARG A N 1
ATOM 1269 C CA . ARG A 1 175 ? 52.796 -7.114 13.036 1.00 56.66 175 ARG A CA 1
ATOM 1270 C C . ARG A 1 175 ? 53.394 -5.721 12.886 1.00 56.66 175 ARG A C 1
ATOM 1272 O O . ARG A 1 175 ? 53.542 -5.241 11.777 1.00 56.66 175 ARG A O 1
ATOM 1279 N N . THR A 1 176 ? 53.761 -5.119 14.013 1.00 56.09 176 THR A N 1
ATOM 1280 C CA . THR A 1 176 ? 55.041 -4.408 14.196 1.00 56.09 176 THR A CA 1
ATOM 1281 C C . THR A 1 176 ? 55.125 -3.969 15.653 1.00 56.09 176 THR A C 1
ATOM 1283 O O . THR A 1 176 ? 54.886 -2.818 16.004 1.00 56.09 176 THR A O 1
ATOM 1286 N N . ILE A 1 177 ? 55.432 -4.940 16.511 1.00 60.09 177 ILE A N 1
ATOM 1287 C CA . ILE A 1 177 ? 55.991 -4.704 17.837 1.00 60.09 177 ILE A CA 1
ATOM 1288 C C . ILE A 1 177 ? 57.510 -4.607 17.645 1.00 60.09 177 ILE A C 1
ATOM 1290 O O . ILE A 1 177 ? 58.126 -5.535 17.127 1.00 60.09 177 ILE A O 1
ATOM 1294 N N . THR A 1 178 ? 58.064 -3.469 18.065 1.00 57.34 178 THR A N 1
ATOM 1295 C CA . THR A 1 178 ? 59.430 -3.274 18.575 1.00 57.34 178 THR A CA 1
ATOM 1296 C C . THR A 1 178 ? 60.611 -3.593 17.655 1.00 57.34 178 THR A C 1
ATOM 1298 O O . THR A 1 178 ? 61.028 -4.739 17.503 1.00 57.34 178 THR A O 1
ATOM 1301 N N . LYS A 1 179 ? 61.301 -2.534 17.217 1.00 55.03 179 LYS A N 1
ATOM 1302 C CA . LYS A 1 179 ? 62.768 -2.528 17.248 1.00 55.03 179 LYS A CA 1
ATOM 1303 C C . LYS A 1 179 ? 63.298 -1.110 17.427 1.00 55.03 179 LYS A C 1
ATOM 1305 O O . LYS A 1 179 ? 63.251 -0.288 16.519 1.00 55.03 179 LYS A O 1
ATOM 1310 N N . GLU A 1 180 ? 63.764 -0.861 18.644 1.00 57.44 180 GLU A N 1
ATOM 1311 C CA . GLU A 1 180 ? 64.624 0.258 19.002 1.00 57.44 180 GLU A CA 1
ATOM 1312 C C . GLU A 1 180 ? 65.910 0.255 18.164 1.00 57.44 180 GLU A C 1
ATOM 1314 O O . GLU A 1 180 ? 66.451 -0.805 17.839 1.00 57.44 180 GLU A O 1
ATOM 1319 N N . GLY A 1 181 ? 66.421 1.446 17.852 1.00 51.59 181 GLY A N 1
ATOM 1320 C CA . GLY A 1 181 ? 67.691 1.631 17.156 1.00 51.59 181 GLY A CA 1
ATOM 1321 C C . GLY A 1 181 ? 68.107 3.098 17.137 1.00 51.59 181 GLY A C 1
ATOM 1322 O O . GLY A 1 181 ? 67.757 3.834 16.222 1.00 51.59 181 GLY A O 1
ATOM 1323 N N . HIS A 1 182 ? 68.828 3.499 18.183 1.00 59.16 182 HIS A N 1
ATOM 1324 C CA . HIS A 1 182 ? 69.503 4.785 18.361 1.00 59.16 182 HIS A CA 1
ATOM 1325 C C . HIS A 1 182 ? 70.389 5.188 17.155 1.00 59.16 182 HIS A C 1
ATOM 1327 O O . HIS A 1 182 ? 71.131 4.335 16.658 1.00 59.16 182 HIS A O 1
ATOM 1333 N N . PRO A 1 183 ? 70.402 6.470 16.729 1.00 66.56 183 PRO A N 1
ATOM 1334 C CA . PRO A 1 183 ? 71.370 6.986 15.758 1.00 66.56 183 PRO A CA 1
ATOM 1335 C C . PRO A 1 183 ? 72.714 7.354 16.420 1.00 66.56 183 PRO A C 1
ATOM 1337 O O . PRO A 1 183 ? 72.742 8.015 17.455 1.00 66.56 183 PRO A O 1
ATOM 1340 N N . ASN A 1 184 ? 73.827 6.944 15.801 1.00 55.25 184 ASN A N 1
ATOM 1341 C CA . ASN A 1 184 ? 75.166 7.506 16.024 1.00 55.25 184 ASN A CA 1
ATOM 1342 C C . ASN A 1 184 ? 75.457 8.507 14.897 1.00 55.25 184 ASN A C 1
ATOM 1344 O O . ASN A 1 184 ? 75.357 8.129 13.727 1.00 55.25 184 ASN A O 1
ATOM 1348 N N . GLY A 1 185 ? 75.846 9.733 15.257 1.00 42.91 185 GLY A N 1
ATOM 1349 C CA . GLY A 1 185 ? 76.266 10.795 14.338 1.00 42.91 185 GLY A CA 1
ATOM 1350 C C . GLY A 1 185 ? 75.880 12.171 14.842 1.00 42.91 185 GLY A C 1
ATOM 1351 O O . GLY A 1 185 ? 74.748 12.586 14.522 1.00 42.91 185 GLY A O 1
#